Protein AF-A0A958VR35-F1 (afdb_monomer_lite)

pLDDT: mean 96.53, std 3.0, range [75.0, 98.69]

Foldseek 3Di:
DDQVVQFVQWDADQQLWTWHWDQAVLVRGTAIEIEHAPDSVDHDDDPLLVLLVVLRSPQDNVCVVVVLVQLVVVLQLCQLPHQPPQDDDDPDDSSRSLCVVLVPDGSVSFVVQKDFHHKYAYPVCVPAPWRWIWGWMCTSSRATKTQIDTRSHGQHIDHPPDDCNQCNVPSCRRVVVSVVVSVD

Structure (mmCIF, N/CA/C/O backbone):
data_AF-A0A958VR35-F1
#
_entry.id   AF-A0A958VR35-F1
#
loop_
_atom_site.group_PDB
_atom_site.id
_atom_site.type_symbol
_atom_site.label_atom_id
_atom_site.label_alt_id
_atom_site.label_comp_id
_atom_site.label_asym_id
_atom_site.label_entity_id
_atom_site.label_seq_id
_atom_site.pdbx_PDB_ins_code
_atom_site.Cartn_x
_atom_site.Cartn_y
_atom_site.Cartn_z
_atom_site.occupancy
_atom_site.B_iso_or_equiv
_atom_site.auth_seq_id
_atom_site.auth_comp_id
_atom_site.auth_asym_id
_atom_site.auth_atom_id
_atom_site.pdbx_PDB_model_num
ATOM 1 N N . MET A 1 1 ? -19.823 -5.712 9.984 1.00 85.38 1 MET A N 1
ATOM 2 C CA . MET A 1 1 ? -19.230 -6.188 11.249 1.00 85.38 1 MET A CA 1
ATOM 3 C C . MET A 1 1 ? -19.183 -4.997 12.187 1.00 85.38 1 MET A C 1
ATOM 5 O O . MET A 1 1 ? -19.033 -3.888 11.695 1.00 85.38 1 MET A O 1
ATOM 9 N N . THR A 1 2 ? -19.432 -5.186 13.476 1.00 92.81 2 THR A N 1
ATOM 10 C CA . THR A 1 2 ? -19.261 -4.143 14.500 1.00 92.81 2 THR A CA 1
ATOM 11 C C . THR A 1 2 ? -17.820 -4.135 15.012 1.00 92.81 2 THR A C 1
ATOM 13 O O . THR A 1 2 ? -17.125 -5.144 14.883 1.00 92.81 2 THR A O 1
ATOM 16 N N . LYS A 1 3 ? -17.382 -3.041 15.652 1.00 94.19 3 LYS A N 1
ATOM 17 C CA . LYS A 1 3 ? -16.049 -2.962 16.273 1.00 94.19 3 LYS A CA 1
ATOM 18 C C . LYS A 1 3 ? -15.804 -4.102 17.262 1.00 94.19 3 LYS A C 1
ATOM 20 O O . LYS A 1 3 ? -14.800 -4.788 17.153 1.00 94.19 3 LYS A O 1
ATOM 25 N N . GLN A 1 4 ? -16.764 -4.375 18.144 1.00 94.75 4 GLN A N 1
ATOM 26 C CA . GLN A 1 4 ? -16.651 -5.459 19.123 1.00 94.75 4 GLN A CA 1
ATOM 27 C C . GLN A 1 4 ? -16.498 -6.837 18.457 1.00 94.75 4 GLN A C 1
ATOM 29 O O . GLN A 1 4 ? -15.716 -7.668 18.909 1.00 94.75 4 GLN A O 1
ATOM 34 N N . GLU A 1 5 ? -17.252 -7.103 17.385 1.00 94.00 5 GLU A N 1
ATOM 35 C CA . GLU A 1 5 ? -17.128 -8.354 16.623 1.00 94.00 5 GLU A CA 1
ATOM 36 C C . GLU A 1 5 ? -15.771 -8.473 15.925 1.00 94.00 5 GLU A C 1
ATOM 38 O O . GLU A 1 5 ? -15.252 -9.581 15.818 1.00 94.00 5 GLU A O 1
ATOM 43 N N . PHE A 1 6 ? -15.222 -7.355 15.447 1.00 96.00 6 PHE A N 1
ATOM 44 C CA . PHE A 1 6 ? -13.896 -7.295 14.843 1.00 96.00 6 PHE A CA 1
ATOM 45 C C . PHE A 1 6 ? -12.803 -7.535 15.890 1.00 96.00 6 PHE A C 1
ATOM 47 O O . PHE A 1 6 ? -11.985 -8.430 15.715 1.00 96.00 6 PHE A O 1
ATOM 54 N N . GLU A 1 7 ? -12.850 -6.826 17.019 1.00 95.88 7 GLU A N 1
ATOM 55 C CA . GLU A 1 7 ? -11.899 -6.959 18.130 1.00 95.88 7 GLU A CA 1
ATOM 56 C C . GLU A 1 7 ? -11.823 -8.382 18.679 1.00 95.88 7 GLU A C 1
ATOM 58 O O . GLU A 1 7 ? -10.737 -8.892 18.935 1.00 95.88 7 GLU A O 1
ATOM 63 N N . ASN A 1 8 ? -12.967 -9.061 18.795 1.00 96.19 8 ASN A N 1
ATOM 64 C CA . ASN A 1 8 ? -13.025 -10.443 19.272 1.00 96.19 8 ASN A CA 1
ATOM 65 C C . ASN A 1 8 ? -12.338 -11.451 18.331 1.00 96.19 8 ASN A C 1
ATOM 67 O O . ASN A 1 8 ? -12.141 -12.601 18.726 1.00 9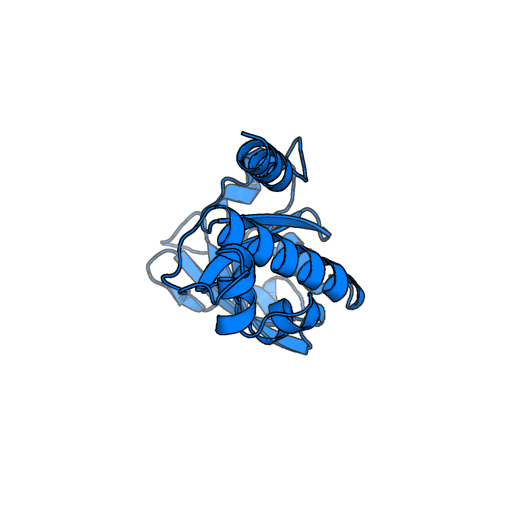6.19 8 ASN A O 1
ATOM 71 N N . LYS A 1 9 ? -12.027 -11.059 17.089 1.00 97.44 9 LYS A N 1
ATOM 72 C CA . LYS A 1 9 ? -11.310 -11.889 16.112 1.00 97.44 9 LYS A CA 1
ATOM 73 C C . LYS A 1 9 ? -9.812 -11.598 16.061 1.00 97.44 9 LYS A C 1
ATOM 75 O O . LYS A 1 9 ? -9.097 -12.364 15.425 1.00 97.44 9 LYS A O 1
ATOM 80 N N . ILE A 1 10 ? -9.347 -10.523 16.698 1.00 98.38 10 ILE A N 1
ATOM 81 C CA . ILE A 1 10 ? -7.935 -10.148 16.673 1.00 98.38 10 ILE A CA 1
ATOM 82 C C . ILE A 1 10 ? -7.143 -11.129 17.535 1.00 98.38 10 ILE A C 1
ATOM 84 O O . ILE A 1 10 ? -7.412 -11.295 18.728 1.00 98.38 10 ILE A O 1
ATOM 88 N N . ASN A 1 11 ? -6.140 -11.757 16.930 1.00 98.31 11 ASN A N 1
ATOM 89 C CA . ASN A 1 11 ? -5.136 -12.525 17.642 1.00 98.31 11 ASN A CA 1
ATOM 90 C C . ASN A 1 11 ? -3.938 -11.623 17.951 1.00 98.31 11 ASN A C 1
ATOM 92 O O . ASN A 1 11 ? -3.235 -11.205 17.037 1.00 98.31 11 ASN A O 1
ATOM 96 N N . TRP A 1 12 ? -3.720 -11.313 19.226 1.00 98.31 12 TRP A N 1
ATOM 97 C CA . TRP A 1 12 ? -2.629 -10.446 19.667 1.00 98.31 12 TRP A CA 1
ATOM 98 C C . TRP A 1 12 ? -1.376 -11.248 20.006 1.00 98.31 12 TRP A C 1
ATOM 100 O O . TRP A 1 12 ? -1.447 -12.248 20.725 1.00 98.31 12 TRP A O 1
ATOM 110 N N . ASP A 1 13 ? -0.226 -10.781 19.536 1.00 97.88 13 ASP A N 1
ATOM 111 C CA . ASP A 1 13 ? 1.069 -11.330 19.917 1.00 97.88 13 ASP A CA 1
ATOM 112 C C . ASP A 1 13 ? 1.649 -10.669 21.185 1.00 97.88 13 ASP A C 1
ATOM 114 O O . ASP A 1 13 ? 1.031 -9.826 21.839 1.00 97.88 13 ASP A O 1
ATOM 118 N N . THR A 1 14 ? 2.868 -11.065 21.562 1.00 96.56 14 THR A N 1
ATOM 119 C CA . THR A 1 14 ? 3.554 -10.524 22.747 1.00 96.56 14 THR A CA 1
ATOM 120 C C . THR A 1 14 ? 4.088 -9.102 22.572 1.00 96.56 14 THR A C 1
ATOM 122 O O . THR A 1 14 ? 4.523 -8.500 23.554 1.00 96.56 14 THR A O 1
ATOM 125 N N . TYR A 1 15 ? 4.109 -8.584 21.345 1.00 96.62 15 TYR A N 1
ATOM 126 C CA . TYR A 1 15 ? 4.586 -7.247 21.002 1.00 96.62 15 TYR A CA 1
ATOM 127 C C . TYR A 1 15 ? 3.443 -6.236 20.873 1.00 96.62 15 TYR A C 1
ATOM 129 O O . TYR A 1 15 ? 3.711 -5.046 20.730 1.00 96.62 15 TYR A O 1
ATOM 137 N N . GLY A 1 16 ? 2.189 -6.675 21.013 1.00 97.06 16 GLY A N 1
ATOM 138 C CA . GLY A 1 16 ? 1.018 -5.818 20.847 1.00 97.06 16 GLY A CA 1
ATOM 139 C C . GLY A 1 16 ? 0.600 -5.650 19.390 1.00 97.06 16 GLY A C 1
ATOM 140 O O . GLY A 1 16 ? -0.103 -4.689 19.081 1.00 97.06 16 GLY A O 1
ATOM 141 N N . ILE A 1 17 ? 1.023 -6.560 18.510 1.00 98.31 17 ILE A N 1
ATOM 142 C CA . ILE A 1 17 ? 0.592 -6.612 17.115 1.00 98.31 17 ILE A CA 1
ATOM 143 C C . ILE A 1 17 ? -0.582 -7.584 17.022 1.00 98.31 17 ILE A C 1
ATOM 145 O O . ILE A 1 17 ? -0.516 -8.733 17.469 1.00 98.31 17 ILE A O 1
ATOM 149 N N . GLY A 1 18 ? -1.697 -7.079 16.512 1.00 98.50 18 GLY A N 1
ATOM 150 C CA . GLY A 1 18 ? -2.932 -7.818 16.322 1.00 98.50 18 GLY A CA 1
ATOM 151 C C . GLY A 1 18 ? -3.053 -8.308 14.891 1.00 98.50 18 GLY A C 1
ATOM 152 O O . GLY A 1 18 ? -2.865 -7.529 13.965 1.00 98.50 18 GLY A O 1
ATOM 153 N N . TYR A 1 19 ? -3.425 -9.571 14.717 1.00 98.62 19 TYR A N 1
ATOM 154 C CA . TYR A 1 19 ? -3.613 -10.200 13.414 1.00 98.62 19 TYR A CA 1
ATOM 155 C C . TYR A 1 19 ? -5.061 -10.644 13.251 1.00 98.62 19 TYR A C 1
ATOM 157 O O . TYR A 1 19 ? -5.619 -11.301 14.136 1.00 98.62 19 TYR A O 1
ATOM 165 N N . VAL A 1 20 ? -5.678 -10.301 12.123 1.00 98.25 20 VAL A N 1
ATOM 166 C CA . VAL A 1 20 ? -7.030 -10.757 11.785 1.00 98.25 20 VAL A CA 1
ATOM 167 C C . VAL A 1 20 ? -7.196 -10.904 10.278 1.00 98.25 20 VAL A C 1
ATOM 169 O O . VAL A 1 20 ? -6.959 -9.963 9.528 1.00 98.25 20 VAL A O 1
ATOM 172 N N . ASP A 1 21 ? -7.642 -12.076 9.831 1.00 98.06 21 ASP A N 1
ATOM 173 C CA . ASP A 1 21 ? -8.020 -12.300 8.437 1.00 98.06 21 ASP A CA 1
ATOM 174 C C . ASP A 1 21 ? -9.365 -11.632 8.139 1.00 98.06 21 ASP A C 1
ATOM 176 O O . ASP A 1 21 ? -10.376 -11.860 8.820 1.00 98.06 21 ASP A O 1
ATOM 180 N N . VAL A 1 22 ? -9.385 -10.793 7.106 1.00 97.00 22 VAL A N 1
ATOM 181 C CA . VAL A 1 22 ? -10.585 -10.080 6.674 1.00 97.00 22 VAL A CA 1
ATOM 182 C C . VAL A 1 22 ? -10.715 -10.199 5.167 1.00 97.00 22 VAL A C 1
ATOM 184 O O . VAL A 1 22 ? -9.787 -9.893 4.423 1.00 97.00 22 VAL A O 1
ATOM 187 N N . TYR A 1 23 ? -11.892 -10.610 4.702 1.00 96.62 23 TYR A N 1
ATOM 188 C CA . TYR A 1 23 ? -12.213 -10.552 3.282 1.00 96.62 23 TYR A CA 1
ATOM 189 C C . TYR A 1 23 ? -12.223 -9.093 2.811 1.00 96.62 23 TYR A C 1
ATOM 191 O O . TYR A 1 23 ? -13.049 -8.296 3.267 1.00 96.62 23 TYR A O 1
ATOM 199 N N . LEU A 1 24 ? -11.305 -8.763 1.905 1.00 96.12 24 LEU A N 1
ATOM 200 C CA . LEU A 1 24 ? -11.121 -7.436 1.340 1.00 96.12 24 LEU A CA 1
ATOM 201 C C . LEU A 1 24 ? -11.680 -7.422 -0.094 1.00 96.12 24 LEU A C 1
ATOM 203 O O . LEU A 1 24 ? -11.047 -7.977 -0.996 1.00 96.12 24 LEU A O 1
ATOM 207 N N . PRO A 1 25 ? -12.847 -6.783 -0.339 1.00 95.25 25 PRO A N 1
ATOM 208 C CA . PRO A 1 25 ? -13.521 -6.842 -1.640 1.00 95.25 25 PRO A CA 1
ATOM 209 C C . PRO A 1 25 ? -12.677 -6.353 -2.818 1.00 95.25 25 PRO A C 1
ATOM 211 O O . PRO A 1 25 ? -12.863 -6.831 -3.931 1.00 95.25 25 PRO A O 1
ATOM 214 N N . LEU A 1 26 ? -11.748 -5.423 -2.576 1.00 96.19 26 LEU A N 1
ATOM 215 C CA . LEU A 1 26 ? -10.844 -4.888 -3.594 1.00 96.19 26 LEU A CA 1
ATOM 216 C C . LEU A 1 26 ? -10.004 -5.979 -4.281 1.00 96.19 26 LEU A C 1
ATOM 218 O O . LEU A 1 26 ? -9.769 -5.886 -5.480 1.00 96.19 26 LEU A O 1
ATOM 222 N N . PHE A 1 27 ? -9.587 -7.009 -3.537 1.00 95.31 27 PHE A N 1
ATOM 223 C CA . PHE A 1 27 ? -8.761 -8.112 -4.046 1.00 95.31 27 PHE A CA 1
ATOM 224 C C . PHE A 1 27 ? -9.521 -9.437 -4.168 1.00 95.31 27 PHE A C 1
ATOM 226 O O . PHE A 1 27 ? -8.914 -10.451 -4.503 1.00 95.31 27 PHE A O 1
ATOM 233 N N . ASP A 1 28 ? -10.821 -9.444 -3.853 1.00 95.12 28 ASP A N 1
ATOM 234 C CA . ASP A 1 28 ? -11.672 -10.641 -3.835 1.00 95.12 28 ASP A CA 1
ATOM 235 C C . ASP A 1 28 ? -11.065 -11.823 -3.043 1.00 95.12 28 ASP A C 1
ATOM 237 O O . ASP A 1 28 ? -11.162 -12.988 -3.427 1.00 95.12 28 ASP A O 1
ATOM 241 N N . ARG A 1 29 ? -10.403 -11.531 -1.916 1.00 96.12 29 ARG A N 1
ATOM 242 C CA . ARG A 1 29 ? -9.790 -12.549 -1.047 1.00 96.12 29 ARG A CA 1
ATOM 243 C C . ARG A 1 29 ? -9.677 -12.096 0.400 1.00 96.12 29 ARG A C 1
ATOM 245 O O . ARG A 1 29 ? -9.836 -10.918 0.714 1.00 96.12 29 ARG A O 1
ATOM 252 N N . GLU A 1 30 ? -9.387 -13.045 1.283 1.00 97.88 30 GLU A N 1
ATOM 253 C CA . GLU A 1 30 ? -8.951 -12.735 2.644 1.00 97.88 30 GLU A CA 1
ATOM 254 C C . GLU A 1 30 ? -7.523 -12.178 2.626 1.00 97.88 30 GLU A C 1
ATOM 256 O O . GLU A 1 30 ? -6.645 -12.690 1.924 1.00 97.88 30 GLU A O 1
ATOM 261 N N . VAL A 1 31 ? -7.324 -11.094 3.372 1.00 98.00 31 VAL A N 1
ATOM 262 C CA . VAL A 1 31 ? -6.032 -10.448 3.605 1.00 98.00 31 VAL A CA 1
ATOM 263 C C . VAL A 1 31 ? -5.871 -10.267 5.109 1.00 98.00 31 VAL A C 1
ATOM 265 O O . VAL A 1 31 ? -6.837 -9.943 5.808 1.00 98.00 31 VAL A O 1
ATOM 268 N N . VAL A 1 32 ? -4.656 -10.485 5.605 1.00 98.44 32 VAL A N 1
ATOM 269 C CA . VAL A 1 32 ? -4.329 -10.267 7.014 1.00 98.44 32 VAL A CA 1
ATOM 270 C C . VAL A 1 32 ? -4.292 -8.766 7.278 1.00 98.44 32 VAL A C 1
ATOM 272 O O . VAL A 1 32 ? -3.577 -8.028 6.606 1.00 98.44 32 VAL A O 1
ATOM 275 N N . PHE A 1 33 ? -5.047 -8.312 8.270 1.00 98.69 33 PHE A N 1
ATOM 276 C CA . PHE A 1 33 ? -4.883 -6.987 8.852 1.00 98.69 33 PHE A CA 1
ATOM 277 C C . PHE A 1 33 ? -3.940 -7.090 10.049 1.00 98.69 33 PHE A C 1
ATOM 279 O O . PHE A 1 33 ? -4.185 -7.876 10.968 1.00 98.69 33 PHE A O 1
ATOM 286 N N . GLU A 1 34 ? -2.891 -6.277 10.027 1.00 98.50 34 GLU A N 1
ATOM 287 C CA . GLU A 1 34 ? -1.894 -6.116 11.078 1.00 98.50 34 GLU A CA 1
ATOM 288 C C . GLU A 1 34 ? -2.151 -4.795 11.811 1.00 98.50 34 GLU A C 1
ATOM 290 O O . GLU A 1 34 ? -2.151 -3.711 11.225 1.00 98.50 34 GLU A O 1
ATOM 295 N N . LEU A 1 35 ? -2.425 -4.885 13.108 1.00 98.50 35 LEU A N 1
ATOM 296 C CA . LEU A 1 35 ? -2.914 -3.780 13.926 1.00 98.50 35 LEU A CA 1
ATOM 297 C C . LEU A 1 35 ? -1.902 -3.504 15.036 1.00 98.50 35 LEU A C 1
ATOM 299 O O . LEU A 1 35 ? -1.748 -4.320 15.943 1.00 98.50 35 LEU A O 1
ATOM 303 N N . PHE A 1 36 ? -1.224 -2.361 14.992 1.00 97.81 36 PHE A N 1
ATOM 304 C CA . PHE A 1 36 ? -0.193 -2.025 15.978 1.00 97.81 36 PHE A CA 1
ATOM 305 C C . PHE A 1 36 ? -0.816 -1.217 17.118 1.00 97.81 36 PHE A C 1
ATOM 307 O O . PHE A 1 36 ? -1.201 -0.063 16.928 1.00 97.81 36 PHE A O 1
ATOM 314 N N . SER A 1 37 ? -0.944 -1.836 18.294 1.00 97.75 37 SER A N 1
ATOM 315 C CA . SER A 1 37 ? -1.492 -1.206 19.504 1.00 97.75 37 SER A CA 1
ATOM 316 C C . SER A 1 37 ? -0.486 -0.259 20.172 1.00 97.75 37 SER A C 1
ATOM 318 O O . SER A 1 37 ? 0.721 -0.483 20.115 1.00 97.75 37 SER A O 1
ATOM 320 N N . GLU A 1 38 ? -0.984 0.754 20.889 1.00 97.19 38 GLU A N 1
ATOM 321 C CA . GLU A 1 38 ? -0.164 1.612 21.762 1.00 97.19 38 GLU A CA 1
ATOM 322 C C . GLU A 1 38 ? 0.446 0.837 22.942 1.00 97.19 38 GLU A C 1
ATOM 324 O O . GLU A 1 38 ? 1.620 1.000 23.276 1.00 97.19 38 GLU A O 1
ATOM 329 N N . ASP A 1 39 ? -0.366 0.005 23.605 1.00 96.12 39 ASP A N 1
ATOM 330 C CA . ASP A 1 39 ? 0.041 -0.786 24.769 1.00 96.12 39 ASP A CA 1
ATOM 331 C C . ASP A 1 39 ? 0.159 -2.258 24.375 1.00 96.12 39 ASP A C 1
ATOM 333 O O . ASP A 1 39 ? -0.836 -2.906 24.052 1.00 96.12 39 ASP A O 1
ATOM 337 N N . SER A 1 40 ? 1.369 -2.808 24.443 1.00 95.12 40 SER A N 1
ATOM 338 C CA . SER A 1 40 ? 1.619 -4.230 24.190 1.00 95.12 40 SER A CA 1
ATOM 339 C C . SER A 1 40 ? 1.185 -5.146 25.335 1.00 95.12 40 SER A C 1
ATOM 341 O O . SER A 1 40 ? 1.048 -6.351 25.141 1.00 95.12 40 SER A O 1
ATOM 343 N N . LYS A 1 41 ? 0.944 -4.609 26.540 1.00 95.38 41 LYS A N 1
ATOM 344 C CA . LYS A 1 41 ? 0.498 -5.398 27.701 1.00 95.38 41 LYS A CA 1
ATOM 345 C C . LYS A 1 41 ? -1.011 -5.592 27.735 1.00 95.38 41 LYS A C 1
ATOM 347 O O . LYS A 1 41 ? -1.468 -6.620 28.227 1.00 95.38 41 LYS A O 1
ATOM 352 N N . ASN A 1 42 ? -1.765 -4.606 27.256 1.00 95.88 42 ASN A N 1
ATOM 353 C CA . ASN A 1 42 ? -3.223 -4.645 27.165 1.00 95.88 42 ASN A CA 1
ATOM 354 C C . ASN A 1 42 ? -3.654 -4.163 25.776 1.00 95.88 42 ASN A C 1
ATOM 356 O O . ASN A 1 42 ? -4.222 -3.074 25.652 1.00 95.88 42 ASN A O 1
ATOM 360 N N . PRO A 1 43 ? -3.340 -4.931 24.724 1.00 97.31 43 PRO A N 1
ATOM 361 C CA . PRO A 1 43 ? -3.506 -4.436 23.378 1.00 97.31 43 PRO A CA 1
ATOM 362 C C . PRO A 1 43 ? -4.975 -4.268 23.002 1.00 97.31 43 PRO A C 1
ATOM 364 O O . PRO A 1 43 ? -5.842 -5.062 23.377 1.00 97.31 43 PRO A O 1
ATOM 367 N N . SER A 1 44 ? -5.250 -3.189 22.278 1.00 97.12 44 SER A N 1
ATOM 368 C CA . SER A 1 44 ? -6.580 -2.839 21.789 1.00 97.12 44 SER A CA 1
ATOM 369 C C . SER A 1 44 ? -6.461 -1.946 20.560 1.00 97.12 44 SER A C 1
ATOM 371 O O . SER A 1 44 ? -5.402 -1.375 20.302 1.00 97.12 44 SER A O 1
ATOM 373 N N . ILE A 1 45 ? -7.549 -1.814 19.804 1.00 97.88 45 ILE A N 1
ATOM 374 C CA . ILE A 1 45 ? -7.629 -0.835 18.719 1.00 97.88 45 ILE A CA 1
ATOM 375 C C . ILE A 1 45 ? -8.468 0.365 19.144 1.00 97.88 45 ILE A C 1
ATOM 377 O O . ILE A 1 45 ? -9.472 0.256 19.856 1.00 97.88 45 ILE A O 1
ATOM 381 N N . THR A 1 46 ? -8.100 1.539 18.655 1.00 97.94 46 THR A N 1
ATOM 382 C CA . THR A 1 46 ? -8.889 2.752 18.875 1.00 97.94 46 THR A CA 1
ATOM 383 C C . THR A 1 46 ? -10.116 2.784 17.965 1.00 97.94 46 THR A C 1
ATOM 385 O O . THR A 1 46 ? -10.329 1.926 17.105 1.00 97.94 46 THR A O 1
ATOM 388 N N . ASP A 1 47 ? -10.996 3.763 18.170 1.00 98.00 47 ASP A N 1
ATOM 389 C CA . ASP A 1 47 ? -12.110 4.001 17.244 1.00 98.00 47 ASP A CA 1
ATOM 390 C C . ASP A 1 47 ? -11.613 4.487 15.877 1.00 98.00 47 ASP A C 1
ATOM 392 O O . ASP A 1 47 ? -12.223 4.173 14.857 1.00 98.00 47 ASP A O 1
ATOM 396 N N . LYS A 1 48 ? -10.492 5.218 15.847 1.00 98.31 48 LYS A N 1
ATOM 397 C CA . LYS A 1 48 ? -9.918 5.755 14.614 1.00 98.31 48 LYS A CA 1
ATOM 398 C C . LYS A 1 48 ? -9.260 4.652 13.782 1.00 98.31 48 LYS A C 1
ATOM 400 O O . LYS A 1 48 ? -9.574 4.567 12.600 1.00 98.31 48 LYS A O 1
ATOM 405 N N . MET A 1 49 ? -8.503 3.741 14.397 1.00 98.50 49 MET A N 1
ATOM 406 C CA . MET A 1 49 ? -7.998 2.531 13.732 1.00 98.50 49 MET A CA 1
ATOM 407 C C . MET A 1 49 ? -9.137 1.681 13.155 1.00 98.50 49 MET A C 1
ATOM 409 O O . MET A 1 49 ? -9.068 1.245 12.009 1.00 98.50 49 MET A O 1
ATOM 413 N N . TYR A 1 50 ? -10.221 1.475 13.913 1.00 98.44 50 TYR A N 1
ATOM 414 C CA . TYR A 1 50 ? -11.379 0.735 13.405 1.00 98.44 50 TYR A CA 1
ATOM 415 C C . TYR A 1 50 ? -12.059 1.453 12.227 1.00 98.44 50 TYR A C 1
ATOM 417 O O . TYR A 1 50 ? -12.404 0.818 11.232 1.00 98.44 50 TYR A O 1
ATOM 425 N N . ALA A 1 51 ? -12.203 2.779 12.290 1.00 98.50 51 ALA A N 1
ATOM 426 C CA . ALA A 1 51 ? -12.706 3.561 11.162 1.00 98.50 51 ALA A CA 1
ATOM 427 C C . ALA A 1 51 ? -11.787 3.457 9.929 1.00 98.50 51 ALA A C 1
ATOM 429 O O . ALA A 1 51 ? -12.286 3.407 8.808 1.00 98.50 51 ALA A O 1
ATOM 430 N N . THR A 1 52 ? -10.467 3.363 10.117 1.00 98.69 52 THR A N 1
ATOM 431 C CA . THR A 1 52 ? -9.511 3.087 9.035 1.00 98.69 52 THR A CA 1
ATOM 432 C C . THR A 1 52 ? -9.735 1.702 8.419 1.00 98.69 52 THR A C 1
ATOM 434 O O . THR A 1 52 ? -9.759 1.580 7.197 1.00 98.69 52 THR A O 1
ATOM 437 N N . VAL A 1 53 ? -9.969 0.660 9.228 1.00 98.44 53 VAL A N 1
ATOM 438 C CA . VAL A 1 53 ? -10.350 -0.670 8.710 1.00 98.44 53 VAL A CA 1
ATOM 439 C C . VAL A 1 53 ? -11.593 -0.550 7.829 1.00 98.44 53 VAL A C 1
ATOM 441 O O . VAL A 1 53 ? -11.624 -1.065 6.713 1.00 98.44 53 VAL A O 1
ATOM 444 N N . GLU A 1 54 ? -12.620 0.160 8.302 1.00 98.19 54 GLU A N 1
ATOM 445 C CA . GLU A 1 54 ? -13.834 0.374 7.516 1.00 98.19 54 GLU A CA 1
ATOM 446 C C . GLU A 1 54 ? -13.582 1.149 6.219 1.00 98.19 54 GLU A C 1
ATOM 448 O O . GLU A 1 54 ? -14.233 0.861 5.216 1.00 98.19 54 GLU A O 1
ATOM 453 N N . ASP A 1 55 ? -12.675 2.124 6.234 1.00 98.19 55 ASP A N 1
ATOM 454 C CA . ASP A 1 55 ? -12.280 2.882 5.049 1.00 98.19 55 ASP A CA 1
ATOM 455 C C . ASP A 1 55 ? -11.631 1.971 3.998 1.00 98.19 55 ASP A C 1
ATOM 457 O O . ASP A 1 55 ? -12.030 2.010 2.833 1.00 98.19 55 ASP A O 1
ATOM 461 N N . VAL A 1 56 ? -10.701 1.098 4.405 1.00 98.19 56 VAL A N 1
ATOM 462 C CA . VAL A 1 56 ? -10.047 0.127 3.509 1.00 98.19 56 VAL A CA 1
ATOM 463 C C . VAL A 1 56 ? -11.066 -0.863 2.936 1.00 98.19 56 VAL A C 1
ATOM 465 O O . VAL A 1 56 ? -11.093 -1.105 1.732 1.00 98.19 56 VAL A O 1
ATOM 468 N N . LEU A 1 57 ? -11.975 -1.385 3.765 1.00 97.25 57 LEU A N 1
ATOM 469 C CA . LEU A 1 57 ? -13.020 -2.317 3.318 1.00 97.25 57 LEU A CA 1
ATOM 470 C C . LEU A 1 57 ? -14.044 -1.685 2.36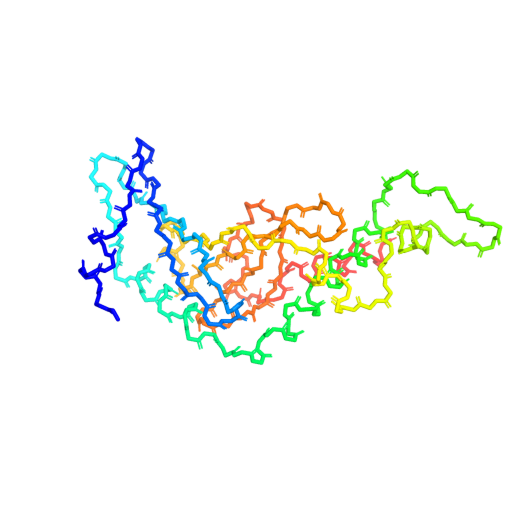0 1.00 97.25 57 LEU A C 1
ATOM 472 O O . LEU A 1 57 ? -14.766 -2.411 1.674 1.00 97.25 57 LEU A O 1
ATOM 476 N N . LYS A 1 58 ? -14.138 -0.350 2.325 1.00 97.12 58 LYS A N 1
ATOM 477 C CA . LYS A 1 58 ? -15.025 0.413 1.432 1.00 97.12 58 LYS A CA 1
ATOM 478 C C . LYS A 1 58 ? -14.332 0.884 0.152 1.00 97.12 58 LYS A C 1
ATOM 480 O O . LYS A 1 58 ? -15.008 1.505 -0.680 1.00 97.12 58 LYS A O 1
ATOM 485 N N . LEU A 1 59 ? -13.039 0.594 -0.027 1.00 97.31 59 LEU A N 1
ATOM 486 C CA . LEU A 1 59 ? -12.349 0.835 -1.293 1.00 97.31 59 LEU A CA 1
ATOM 487 C C . LEU A 1 59 ? -13.128 0.168 -2.426 1.00 97.31 59 LEU A C 1
ATOM 489 O O . LEU A 1 59 ? -13.579 -0.975 -2.326 1.00 97.31 59 LEU A O 1
ATOM 493 N N . GLN A 1 60 ? -13.360 0.933 -3.485 1.00 91.06 60 GLN A N 1
ATOM 494 C CA . GLN A 1 60 ? -14.193 0.478 -4.584 1.00 91.06 60 GLN A CA 1
ATOM 495 C C . GLN A 1 60 ? -13.395 -0.486 -5.469 1.00 91.06 60 GLN A C 1
ATOM 497 O O . GLN A 1 60 ? -12.205 -0.264 -5.665 1.00 91.06 60 GLN A O 1
ATOM 502 N N . PRO A 1 61 ? -14.015 -1.515 -6.072 1.00 86.94 61 PRO A N 1
ATOM 503 C CA . PRO A 1 61 ? -13.295 -2.452 -6.937 1.00 86.94 61 PRO A CA 1
ATOM 504 C C . PRO A 1 61 ? -12.556 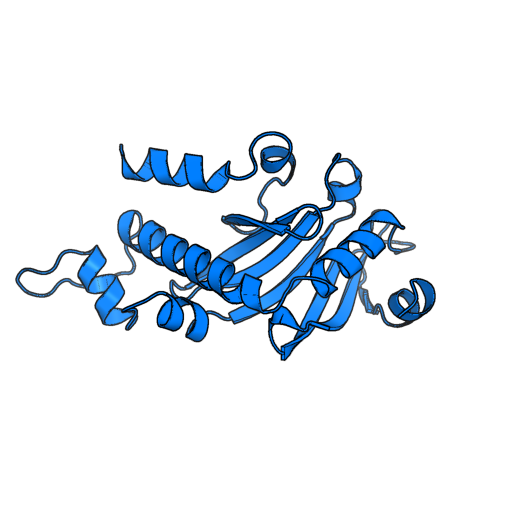-1.786 -8.108 1.00 86.94 61 PRO A C 1
ATOM 506 O O . PRO A 1 61 ? -11.528 -2.280 -8.549 1.00 86.94 61 PRO A O 1
ATOM 509 N N . ASN A 1 62 ? -13.035 -0.637 -8.598 1.00 87.62 62 ASN A N 1
ATOM 510 C CA . ASN A 1 62 ? -12.349 0.120 -9.649 1.00 87.62 62 ASN A CA 1
ATOM 511 C C . ASN A 1 62 ? -11.071 0.832 -9.169 1.00 87.62 62 ASN A C 1
ATOM 513 O O . ASN A 1 62 ? -10.308 1.303 -10.002 1.00 87.62 62 ASN A O 1
ATOM 517 N N . SER A 1 63 ? -10.807 0.892 -7.860 1.00 94.12 63 SER A N 1
ATOM 518 C CA . SER A 1 63 ? -9.518 1.336 -7.316 1.00 94.12 63 SER A CA 1
ATOM 519 C C . SER A 1 63 ? -8.377 0.371 -7.650 1.00 94.12 63 SER A C 1
ATOM 521 O O . SER A 1 63 ? -7.220 0.736 -7.472 1.00 94.12 63 SER A O 1
ATOM 523 N N . ILE A 1 64 ? -8.675 -0.828 -8.169 1.00 95.75 64 ILE A N 1
ATOM 524 C CA . ILE A 1 64 ? -7.644 -1.761 -8.627 1.00 95.75 64 ILE A CA 1
ATOM 525 C C . ILE A 1 64 ? -6.813 -1.180 -9.773 1.00 95.75 64 ILE A C 1
ATOM 527 O O . ILE A 1 64 ? -5.605 -1.366 -9.793 1.00 95.75 64 ILE A O 1
ATOM 531 N N . GLU A 1 65 ? -7.427 -0.394 -10.664 1.00 96.50 65 GLU A N 1
ATOM 532 C CA . GLU A 1 65 ? -6.718 0.256 -11.770 1.00 96.50 65 GLU A CA 1
ATOM 533 C C . GLU A 1 65 ? -5.641 1.220 -11.254 1.00 96.50 65 GLU A C 1
ATOM 535 O O . GLU A 1 65 ? -4.560 1.305 -11.828 1.00 96.50 65 GLU A O 1
ATOM 540 N N . GLN A 1 66 ? -5.915 1.893 -10.133 1.00 97.12 66 GLN A N 1
ATOM 541 C CA . GLN A 1 66 ? -4.950 2.771 -9.481 1.00 97.12 66 GLN A CA 1
ATOM 542 C C . GLN A 1 66 ? -3.797 1.977 -8.851 1.00 97.12 66 GLN A C 1
ATOM 544 O O . GLN A 1 66 ? -2.660 2.429 -8.896 1.00 97.12 66 GLN A O 1
ATOM 549 N N . ILE A 1 67 ? -4.065 0.794 -8.288 1.00 98.12 67 ILE A N 1
ATOM 550 C CA . ILE A 1 67 ? -3.011 -0.102 -7.786 1.00 98.12 67 ILE A CA 1
ATOM 551 C C . ILE A 1 67 ? -2.133 -0.597 -8.937 1.00 98.12 67 ILE A C 1
ATOM 553 O O . ILE A 1 67 ? -0.915 -0.590 -8.804 1.00 98.12 67 ILE A O 1
ATOM 557 N N . GLU A 1 68 ? -2.730 -0.989 -10.066 1.00 98.44 68 GLU A N 1
ATOM 558 C CA . GLU A 1 68 ? -1.981 -1.376 -11.267 1.00 98.44 68 GLU A CA 1
ATOM 559 C C . GLU A 1 68 ? -1.052 -0.244 -11.730 1.00 98.44 68 GLU A C 1
ATOM 561 O O . GLU A 1 68 ? 0.117 -0.494 -12.015 1.00 98.44 68 GLU A O 1
ATOM 566 N N . ASP A 1 69 ? -1.550 0.997 -11.772 1.00 98.31 69 ASP A N 1
ATOM 567 C CA . ASP A 1 69 ? -0.746 2.161 -12.161 1.00 98.31 69 ASP A CA 1
ATOM 568 C C . ASP A 1 69 ? 0.424 2.404 -11.187 1.00 98.31 69 ASP A C 1
ATOM 570 O O . ASP A 1 69 ? 1.546 2.625 -11.640 1.00 98.31 69 ASP A O 1
ATOM 574 N N . LEU A 1 70 ? 0.195 2.311 -9.869 1.00 98.50 70 LEU A N 1
ATOM 575 C CA . LEU A 1 70 ? 1.248 2.489 -8.857 1.00 98.50 70 LEU A CA 1
ATOM 576 C C . LEU A 1 70 ? 2.306 1.378 -8.912 1.00 98.50 70 LEU A C 1
ATOM 578 O O . LEU A 1 70 ? 3.494 1.667 -8.826 1.00 98.50 70 LEU A O 1
ATOM 582 N N . LEU A 1 71 ? 1.903 0.118 -9.093 1.00 98.62 71 LEU A N 1
ATOM 583 C CA . LEU A 1 71 ? 2.846 -1.002 -9.213 1.00 98.62 71 LEU A CA 1
ATOM 584 C C . LEU A 1 71 ? 3.657 -0.931 -10.509 1.00 98.62 71 LEU A C 1
ATOM 586 O O . LEU A 1 71 ? 4.825 -1.307 -10.533 1.00 98.62 71 LEU A O 1
ATOM 590 N N . TRP A 1 72 ? 3.054 -0.433 -11.589 1.00 98.56 72 TRP A N 1
ATOM 591 C CA . TRP A 1 72 ? 3.788 -0.174 -12.821 1.00 98.56 72 TRP A CA 1
ATOM 592 C C . TRP A 1 72 ? 4.805 0.957 -12.655 1.00 98.56 72 TRP A C 1
ATOM 594 O O . TRP A 1 72 ? 5.943 0.819 -13.099 1.00 98.56 72 TRP A O 1
ATOM 604 N N . GLU A 1 73 ? 4.409 2.056 -12.004 1.00 98.25 73 GLU A N 1
ATOM 605 C CA . GLU A 1 73 ? 5.326 3.143 -11.650 1.00 98.25 73 GLU A CA 1
ATOM 606 C C . GLU A 1 73 ? 6.487 2.630 -10.790 1.00 98.25 73 GLU A C 1
ATOM 608 O O . GLU A 1 73 ? 7.633 2.993 -11.046 1.00 98.25 73 GLU A O 1
ATOM 613 N N . GLU A 1 74 ? 6.209 1.744 -9.832 1.00 98.19 74 GLU A N 1
ATOM 614 C CA . GLU A 1 74 ? 7.227 1.101 -9.004 1.00 98.19 74 GLU A CA 1
ATOM 615 C C . GLU A 1 74 ? 8.247 0.329 -9.828 1.00 98.19 74 GLU A C 1
ATOM 617 O O . GLU A 1 74 ? 9.440 0.615 -9.729 1.00 98.19 74 GLU A O 1
ATOM 622 N N . CYS A 1 75 ? 7.798 -0.573 -10.697 1.00 98.19 75 CYS A N 1
ATOM 623 C CA . CYS A 1 75 ? 8.705 -1.327 -11.557 1.00 98.19 75 CYS A CA 1
ATOM 624 C C . CYS A 1 75 ? 9.518 -0.397 -12.473 1.00 98.19 75 CYS A C 1
ATOM 626 O O . CYS A 1 75 ? 10.725 -0.577 -12.633 1.00 98.19 75 CYS A O 1
ATOM 628 N N . ASP A 1 76 ? 8.880 0.627 -13.051 1.00 97.50 76 ASP A N 1
ATOM 629 C CA . ASP A 1 76 ? 9.547 1.598 -13.919 1.00 97.50 76 ASP A CA 1
ATOM 630 C C . ASP A 1 76 ? 10.641 2.377 -13.182 1.00 97.50 76 ASP A C 1
ATOM 632 O O . ASP A 1 76 ? 11.757 2.506 -13.698 1.00 97.50 76 ASP A O 1
ATOM 636 N N . PHE A 1 77 ? 10.345 2.853 -11.972 1.00 97.81 77 PHE A N 1
ATOM 637 C CA . PHE A 1 77 ? 11.296 3.555 -11.121 1.00 97.81 77 PHE A CA 1
ATOM 638 C C . PHE A 1 77 ? 12.461 2.642 -10.735 1.00 97.81 77 PHE A C 1
ATOM 640 O O . PHE A 1 77 ? 13.618 2.971 -11.008 1.00 97.81 77 PHE A O 1
ATOM 647 N N . SER A 1 78 ? 12.161 1.468 -10.183 1.00 97.25 78 SER A N 1
ATOM 648 C CA . SER A 1 78 ? 13.143 0.497 -9.700 1.00 97.25 78 SER A CA 1
ATOM 649 C C . SER A 1 78 ? 14.097 0.045 -10.803 1.00 97.25 78 SER A C 1
ATOM 651 O O . SER A 1 78 ? 15.312 0.073 -10.618 1.00 97.25 78 SER A O 1
ATOM 653 N N . PHE A 1 79 ? 13.592 -0.243 -12.003 1.00 96.81 79 PHE A N 1
ATOM 654 C CA . PHE A 1 79 ? 14.431 -0.611 -13.149 1.00 96.81 79 PHE A CA 1
ATOM 655 C C . PHE A 1 79 ? 15.174 0.563 -13.794 1.00 96.81 79 PHE A C 1
ATOM 657 O O . PHE A 1 79 ? 16.050 0.337 -14.631 1.00 96.81 79 PHE A O 1
ATOM 664 N N . THR A 1 80 ? 14.828 1.803 -13.438 1.00 95.81 80 THR A N 1
ATOM 665 C CA . THR A 1 80 ? 15.556 3.006 -13.865 1.00 95.81 80 THR A CA 1
ATOM 666 C C . THR A 1 80 ? 16.742 3.294 -12.950 1.00 95.81 80 THR A C 1
ATOM 668 O O . THR A 1 80 ? 17.802 3.682 -13.438 1.00 95.81 80 THR A O 1
ATOM 671 N N . VAL A 1 81 ? 16.567 3.133 -11.635 1.00 94.81 81 VAL A N 1
ATOM 672 C CA . VAL A 1 81 ? 17.572 3.539 -10.636 1.00 94.81 81 VAL A CA 1
ATOM 673 C C . VAL A 1 81 ? 18.401 2.376 -10.089 1.00 94.81 81 VAL A C 1
ATOM 675 O O . VAL A 1 81 ? 19.498 2.598 -9.575 1.00 94.81 81 VAL A O 1
ATOM 678 N N . GLY A 1 82 ? 17.885 1.152 -10.181 1.00 93.19 82 GLY A N 1
ATOM 679 C CA . GLY A 1 82 ? 18.519 -0.069 -9.699 1.00 93.19 82 GLY A CA 1
ATOM 680 C C . GLY A 1 82 ? 19.197 -0.879 -10.803 1.00 93.19 82 GLY A C 1
ATOM 681 O O . GLY A 1 82 ? 18.944 -0.696 -11.993 1.00 93.19 82 GLY A O 1
ATOM 682 N N . ASP A 1 83 ? 20.050 -1.806 -10.377 1.00 92.06 83 ASP A N 1
ATOM 683 C CA . ASP A 1 83 ? 20.648 -2.847 -11.214 1.00 92.06 83 ASP A CA 1
ATOM 684 C C . ASP A 1 83 ? 20.320 -4.205 -10.587 1.00 92.06 83 ASP A C 1
ATOM 686 O O . ASP A 1 83 ? 20.743 -4.501 -9.466 1.00 92.06 83 ASP A O 1
ATOM 690 N N . TYR A 1 84 ? 19.540 -5.005 -11.310 1.00 93.81 84 TYR A N 1
ATOM 691 C CA . TYR A 1 84 ? 19.086 -6.329 -10.891 1.00 93.81 84 TYR A CA 1
ATOM 692 C C . TYR A 1 84 ? 19.908 -7.452 -11.547 1.00 93.81 84 TYR A C 1
ATOM 694 O O . TYR A 1 84 ? 19.545 -8.624 -11.465 1.00 93.81 84 TYR A O 1
ATOM 702 N N . GLY A 1 85 ? 21.039 -7.119 -12.181 1.00 94.38 85 GLY A N 1
ATOM 703 C CA . GLY A 1 85 ? 21.938 -8.087 -12.808 1.00 94.38 85 GLY A CA 1
ATOM 704 C C . GLY A 1 85 ? 21.410 -8.665 -14.122 1.00 94.38 85 GLY A C 1
ATOM 705 O O . GLY A 1 85 ? 21.839 -9.747 -14.529 1.00 94.38 85 GLY A O 1
ATOM 706 N N . CYS A 1 86 ? 20.477 -7.971 -14.778 1.00 94.31 86 CYS A N 1
ATOM 707 C CA . CYS A 1 86 ? 19.971 -8.345 -16.094 1.00 94.31 86 CYS A CA 1
ATOM 708 C C . CYS A 1 86 ? 20.903 -7.803 -17.181 1.00 94.31 86 CYS A C 1
ATOM 710 O O . CYS A 1 86 ? 21.018 -6.595 -17.378 1.00 94.31 86 CYS A O 1
ATOM 712 N N . GLU A 1 87 ? 21.564 -8.707 -17.901 1.00 95.25 87 GLU A N 1
ATOM 713 C CA . GLU A 1 87 ? 22.479 -8.339 -18.981 1.00 95.25 87 GLU A CA 1
ATOM 714 C C . GLU A 1 87 ? 21.690 -7.898 -20.230 1.00 95.25 87 GLU A C 1
ATOM 716 O O . GLU A 1 87 ? 20.873 -8.679 -20.734 1.00 95.25 87 GLU A O 1
ATOM 721 N N . PRO A 1 88 ? 21.926 -6.681 -20.759 1.00 96.38 88 PRO A N 1
ATOM 722 C CA . PRO A 1 88 ? 21.260 -6.218 -21.972 1.00 96.38 88 PRO A CA 1
ATOM 723 C C . PRO A 1 88 ? 21.696 -6.995 -23.214 1.00 96.38 88 PRO A C 1
ATOM 725 O O . PRO A 1 88 ? 22.882 -7.275 -23.410 1.00 96.38 88 PRO A O 1
ATOM 728 N N . GLU A 1 89 ? 20.744 -7.284 -24.099 1.00 96.81 89 GLU A N 1
ATOM 729 C CA . GLU A 1 89 ? 21.040 -7.753 -25.454 1.00 96.81 89 GLU A CA 1
ATOM 730 C C . GLU A 1 89 ? 21.526 -6.606 -26.372 1.00 96.81 89 GLU A C 1
ATOM 732 O O . GLU A 1 89 ? 21.448 -5.420 -26.042 1.00 96.81 89 GLU A O 1
ATOM 737 N N . ASP A 1 90 ? 22.043 -6.944 -27.562 1.00 94.56 90 ASP A N 1
ATOM 738 C CA . ASP A 1 90 ? 22.548 -5.959 -28.529 1.00 94.56 90 ASP A CA 1
ATOM 739 C C . ASP A 1 90 ? 21.459 -4.939 -28.925 1.00 94.56 90 ASP A C 1
ATOM 741 O O . ASP A 1 90 ? 20.533 -5.243 -29.679 1.00 94.56 90 ASP A O 1
ATOM 745 N N . GLY A 1 91 ? 21.627 -3.692 -28.474 1.00 94.88 91 GLY A N 1
ATOM 746 C CA . GLY A 1 91 ? 20.710 -2.581 -28.754 1.00 94.88 91 GLY A CA 1
ATOM 747 C C . GLY A 1 91 ? 19.645 -2.340 -27.681 1.00 94.88 91 GLY A C 1
ATOM 748 O O . GLY A 1 91 ? 18.860 -1.409 -27.841 1.00 94.88 91 GLY A O 1
ATOM 749 N N . GLU A 1 92 ? 19.647 -3.131 -26.610 1.00 96.44 92 GLU A N 1
ATOM 750 C CA . GLU A 1 92 ? 18.778 -2.995 -25.443 1.00 96.44 92 GLU A CA 1
ATOM 751 C C . GLU A 1 92 ? 19.412 -2.063 -24.391 1.00 96.44 92 GLU A C 1
ATOM 753 O O . GLU A 1 92 ? 20.631 -2.036 -24.190 1.00 96.44 92 GLU A O 1
ATOM 758 N N . THR A 1 93 ? 18.592 -1.271 -23.708 1.00 95.69 93 THR A N 1
ATOM 759 C CA . THR A 1 93 ? 18.987 -0.552 -22.489 1.00 95.69 93 THR A CA 1
ATOM 760 C C . THR A 1 93 ? 18.912 -1.471 -21.268 1.00 95.69 93 THR A C 1
ATOM 762 O O . THR A 1 93 ? 18.166 -2.441 -21.254 1.00 95.69 93 THR A O 1
ATOM 765 N N . VAL A 1 94 ? 19.621 -1.140 -20.184 1.00 95.31 94 VAL A N 1
ATOM 766 C CA . VAL A 1 94 ? 19.537 -1.903 -18.917 1.00 95.31 94 VAL A CA 1
ATOM 767 C C . VAL A 1 94 ? 18.094 -2.021 -18.414 1.00 95.31 94 VAL A C 1
ATOM 769 O O . VAL A 1 94 ? 17.653 -3.095 -18.019 1.00 95.31 94 VAL A O 1
ATOM 772 N N . LYS A 1 95 ? 17.321 -0.937 -18.515 1.00 96.06 95 LYS A N 1
ATOM 773 C CA . LYS A 1 95 ? 15.902 -0.920 -18.149 1.00 96.06 95 LYS A CA 1
ATOM 774 C C . LYS A 1 95 ? 15.062 -1.877 -18.999 1.00 96.06 95 LYS A C 1
ATOM 776 O O . LYS A 1 95 ? 14.232 -2.600 -18.458 1.00 96.06 95 LYS A O 1
ATOM 781 N N . GLU A 1 96 ? 15.266 -1.892 -20.316 1.00 97.19 96 GLU A N 1
ATOM 782 C CA . GLU A 1 96 ? 14.571 -2.832 -21.208 1.00 97.19 96 GLU A CA 1
ATOM 783 C C . GLU A 1 96 ? 14.944 -4.286 -20.884 1.00 97.19 96 GLU A C 1
ATOM 785 O O . GLU A 1 96 ? 14.052 -5.133 -20.835 1.00 97.19 96 GLU A O 1
ATOM 790 N N . ALA A 1 97 ? 16.212 -4.547 -20.543 1.00 97.62 97 ALA A N 1
ATOM 791 C CA . ALA A 1 97 ? 16.672 -5.863 -20.106 1.00 97.62 97 ALA A CA 1
ATOM 792 C C . ALA A 1 97 ? 15.965 -6.324 -18.824 1.00 97.62 97 ALA A C 1
ATOM 794 O O . ALA A 1 97 ? 15.513 -7.466 -18.760 1.00 97.62 97 ALA A O 1
ATOM 795 N N . HIS A 1 98 ? 15.793 -5.435 -17.836 1.00 97.81 98 HIS A N 1
ATOM 796 C CA . HIS A 1 98 ? 14.996 -5.724 -16.640 1.00 97.81 98 HIS A CA 1
ATOM 797 C C . HIS A 1 98 ? 13.548 -6.084 -17.003 1.00 97.81 98 HIS A C 1
ATOM 799 O O . HIS A 1 98 ? 13.070 -7.157 -16.641 1.00 97.81 98 HIS A O 1
ATOM 805 N N . PHE A 1 99 ? 12.852 -5.244 -17.778 1.00 97.69 99 PHE A N 1
ATOM 806 C CA . PHE A 1 99 ? 11.467 -5.528 -18.175 1.00 97.69 99 PHE A CA 1
ATOM 807 C C . PHE A 1 99 ? 11.327 -6.853 -18.939 1.00 97.69 99 PHE A C 1
ATOM 809 O O . PHE A 1 99 ? 10.352 -7.580 -18.735 1.00 97.69 99 PHE A O 1
ATOM 816 N N . ARG A 1 100 ? 12.304 -7.206 -19.783 1.00 97.44 100 ARG A N 1
ATOM 817 C CA . ARG A 1 100 ? 12.337 -8.487 -20.499 1.00 97.44 100 ARG A CA 1
ATOM 818 C C . ARG A 1 100 ? 12.543 -9.674 -19.556 1.00 97.44 100 ARG A C 1
ATOM 820 O O . ARG A 1 100 ? 11.761 -10.618 -19.628 1.00 97.44 100 ARG A O 1
ATOM 827 N N . GLU A 1 101 ? 13.569 -9.646 -18.706 1.00 97.38 101 GLU A N 1
ATOM 828 C CA . GLU A 1 101 ? 13.921 -10.757 -17.800 1.00 97.38 101 GLU A CA 1
ATOM 829 C C . GLU A 1 101 ? 12.845 -11.000 -16.729 1.00 97.38 101 GLU A C 1
ATOM 831 O O . GLU A 1 101 ? 12.558 -12.146 -16.390 1.00 97.38 101 GLU A O 1
ATOM 836 N N . PHE A 1 102 ? 12.187 -9.941 -16.247 1.00 97.50 102 PHE A N 1
ATOM 837 C CA . PHE A 1 102 ? 11.059 -10.047 -15.313 1.00 97.50 102 PHE A CA 1
ATOM 838 C C . PHE A 1 102 ? 9.717 -10.346 -16.019 1.00 97.50 102 PHE A C 1
ATOM 840 O O . PHE A 1 102 ? 8.707 -10.633 -15.366 1.00 97.50 102 PHE A O 1
ATOM 847 N N . GLU A 1 103 ? 9.703 -10.345 -17.357 1.00 97.81 103 GLU A N 1
ATOM 848 C CA . GLU A 1 103 ? 8.532 -10.526 -18.227 1.00 97.81 103 GLU A CA 1
ATOM 849 C C . GLU A 1 103 ? 7.386 -9.550 -17.888 1.00 97.81 103 GLU A C 1
ATOM 851 O O . GLU A 1 103 ? 6.232 -9.946 -17.692 1.00 97.81 103 GLU A O 1
ATOM 856 N N . LEU A 1 104 ? 7.721 -8.266 -17.781 1.00 98.00 104 LEU A N 1
ATOM 857 C CA . LEU A 1 104 ? 6.812 -7.177 -17.439 1.00 98.00 104 LEU A CA 1
ATOM 858 C C . LEU A 1 104 ? 6.592 -6.281 -18.665 1.00 98.00 104 LEU A C 1
ATOM 860 O O . LEU A 1 104 ? 7.471 -5.517 -19.053 1.00 98.00 104 LEU A O 1
ATOM 864 N N . PHE A 1 105 ? 5.411 -6.355 -19.288 1.00 97.12 105 PHE A N 1
ATOM 865 C CA . PHE A 1 105 ? 5.110 -5.619 -20.527 1.00 97.12 105 PHE A CA 1
ATOM 866 C C . PHE A 1 105 ? 4.055 -4.526 -20.346 1.00 97.12 105 PHE A C 1
ATOM 868 O O . PHE A 1 105 ? 3.892 -3.668 -21.217 1.00 97.12 105 PHE A O 1
ATOM 875 N N . ASN A 1 106 ? 3.287 -4.582 -19.261 1.00 98.12 106 ASN A N 1
ATOM 876 C CA . ASN A 1 106 ? 2.222 -3.637 -18.946 1.00 98.12 106 ASN A CA 1
ATOM 877 C C . ASN A 1 106 ? 1.886 -3.661 -17.443 1.00 98.12 106 ASN A C 1
ATOM 879 O O . ASN A 1 106 ? 2.367 -4.504 -16.683 1.00 98.12 106 ASN A O 1
ATOM 883 N N . LYS A 1 107 ? 1.001 -2.753 -17.022 1.00 98.25 107 LYS A N 1
ATOM 884 C CA . LYS A 1 107 ? 0.572 -2.626 -15.625 1.00 98.25 107 LYS A CA 1
ATOM 885 C C . LYS A 1 107 ? -0.187 -3.839 -15.075 1.00 98.25 107 LYS A C 1
ATOM 887 O O . LYS A 1 107 ? -0.107 -4.119 -13.882 1.00 98.25 107 LYS A O 1
ATOM 892 N N . GLN A 1 108 ? -0.888 -4.589 -15.930 1.00 98.12 108 GLN A N 1
ATOM 893 C CA . GLN A 1 108 ? -1.547 -5.827 -15.513 1.00 98.12 108 GLN A CA 1
ATOM 894 C C . GLN A 1 108 ? -0.523 -6.921 -15.198 1.00 98.12 108 GLN A C 1
ATOM 896 O O . GLN A 1 108 ? -0.732 -7.672 -14.247 1.00 98.12 108 GLN A O 1
ATOM 901 N N . ASP A 1 109 ? 0.594 -6.984 -15.930 1.00 98.25 109 ASP A N 1
ATOM 902 C CA . ASP A 1 109 ? 1.684 -7.911 -15.616 1.00 98.25 109 ASP A CA 1
ATOM 903 C C . ASP A 1 109 ? 2.281 -7.577 -14.243 1.00 98.25 109 ASP A C 1
ATOM 905 O O . ASP A 1 109 ? 2.362 -8.468 -13.397 1.00 98.25 109 ASP A O 1
ATOM 909 N N . ALA A 1 110 ? 2.589 -6.295 -13.990 1.00 98.38 110 ALA A N 1
ATOM 910 C CA . ALA A 1 110 ? 3.107 -5.821 -12.702 1.00 98.38 110 ALA A CA 1
ATOM 911 C C . ALA A 1 110 ? 2.177 -6.190 -11.544 1.00 98.38 110 ALA A C 1
ATOM 913 O O . ALA A 1 110 ? 2.619 -6.770 -10.554 1.00 98.38 110 ALA A O 1
ATOM 914 N N . TYR A 1 111 ? 0.873 -5.951 -11.688 1.00 98.31 111 TYR A N 1
ATOM 915 C CA . TYR A 1 111 ? -0.097 -6.362 -10.678 1.00 98.31 111 TYR A CA 1
ATOM 916 C C . TYR A 1 111 ? -0.163 -7.886 -10.507 1.00 98.31 111 TYR A C 1
ATOM 918 O O . TYR A 1 111 ? -0.108 -8.379 -9.385 1.00 98.31 111 TYR A O 1
ATOM 926 N N . SER A 1 112 ? -0.240 -8.645 -11.604 1.00 97.94 112 SER A N 1
ATOM 927 C CA . SER A 1 112 ? -0.404 -10.106 -11.560 1.00 97.94 112 SER A CA 1
ATOM 928 C C . SER A 1 112 ? 0.803 -10.858 -10.991 1.00 97.94 112 SER A C 1
ATOM 930 O O . SER A 1 112 ? 0.638 -11.961 -10.467 1.00 97.94 112 SER A O 1
ATOM 932 N N . LYS A 1 113 ? 2.002 -10.275 -11.111 1.00 98.50 113 LYS A N 1
ATOM 933 C CA . LYS A 1 113 ? 3.263 -10.807 -10.578 1.00 98.50 113 LYS A CA 1
ATOM 934 C C . LYS A 1 113 ? 3.590 -10.273 -9.177 1.00 98.50 113 LYS A C 1
ATOM 936 O O . LYS A 1 113 ? 4.476 -10.823 -8.536 1.00 98.50 113 LYS A O 1
ATOM 941 N N . SER A 1 114 ? 2.867 -9.262 -8.693 1.00 98.44 114 SER A N 1
ATOM 942 C CA . SER A 1 114 ? 2.983 -8.762 -7.320 1.00 98.44 114 SER A CA 1
ATOM 943 C C . SER A 1 114 ? 2.133 -9.587 -6.346 1.00 98.44 114 SER A C 1
ATOM 945 O O . SER A 1 114 ? 1.128 -10.194 -6.726 1.00 98.44 114 SER A O 1
ATOM 947 N N . ASN A 1 115 ? 2.482 -9.571 -5.060 1.00 98.00 115 ASN A N 1
ATOM 948 C CA . ASN A 1 115 ? 1.730 -10.252 -4.011 1.00 98.00 115 ASN A CA 1
ATOM 949 C C . ASN A 1 115 ? 1.394 -9.325 -2.837 1.00 98.00 115 ASN A C 1
ATOM 951 O O . ASN A 1 115 ? 2.270 -8.929 -2.069 1.00 98.00 115 ASN A O 1
ATOM 955 N N . VAL A 1 116 ? 0.100 -9.041 -2.648 1.00 97.88 116 VAL A N 1
ATOM 956 C CA . VAL A 1 116 ? -0.389 -8.339 -1.446 1.00 97.88 116 VAL A CA 1
ATOM 957 C C . VAL A 1 116 ? -0.220 -9.247 -0.223 1.00 97.88 116 VAL A C 1
ATOM 959 O O . VAL A 1 116 ? -0.790 -10.344 -0.186 1.00 97.88 116 VAL A O 1
ATOM 962 N N . GLN A 1 117 ? 0.537 -8.776 0.765 1.00 97.81 117 GLN A N 1
ATOM 963 C CA . GLN A 1 117 ? 0.866 -9.496 1.996 1.00 97.81 117 GLN A CA 1
ATOM 964 C C . GLN A 1 117 ? -0.179 -9.233 3.079 1.00 97.81 117 GLN A C 1
ATOM 966 O O . GLN A 1 117 ? -0.852 -10.152 3.551 1.00 97.81 117 GLN A O 1
ATOM 971 N N . SER A 1 118 ? -0.340 -7.963 3.446 1.00 98.25 118 SER A N 1
ATOM 972 C CA . SER A 1 118 ? -1.161 -7.545 4.577 1.00 98.25 118 SER A CA 1
ATOM 973 C C . SER A 1 118 ? -1.637 -6.099 4.435 1.00 98.25 118 SER A C 1
ATOM 975 O O . SER A 1 118 ? -1.228 -5.363 3.536 1.00 98.25 118 SER A O 1
ATOM 977 N N . VAL A 1 119 ? -2.555 -5.702 5.313 1.00 98.56 119 VAL A N 1
ATOM 978 C CA . VAL A 1 119 ? -2.938 -4.305 5.529 1.00 98.56 119 VAL A CA 1
ATOM 979 C C . VAL A 1 119 ? -2.492 -3.902 6.925 1.00 98.56 119 VAL A C 1
ATOM 981 O O . VAL A 1 119 ? -3.002 -4.431 7.911 1.00 98.56 119 VAL A O 1
ATOM 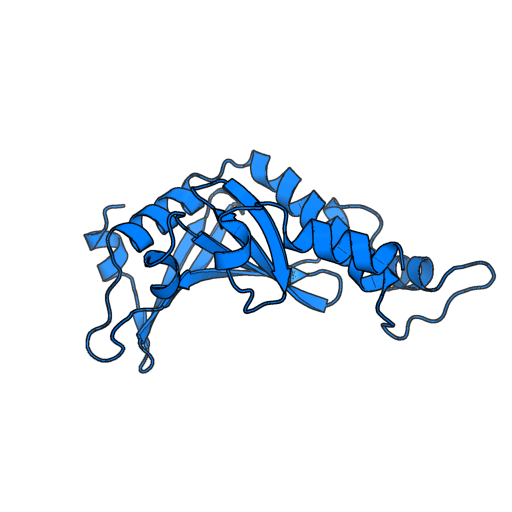984 N N . GLN A 1 120 ? -1.576 -2.950 7.017 1.00 98.38 120 GLN A N 1
ATOM 985 C CA . GLN A 1 120 ? -1.043 -2.436 8.267 1.00 98.38 120 GLN A CA 1
ATOM 986 C C . GLN A 1 120 ? -1.769 -1.159 8.691 1.00 98.38 120 GLN A C 1
ATOM 988 O O . GLN A 1 120 ? -2.004 -0.247 7.895 1.00 98.38 120 GLN A O 1
ATOM 993 N N . ILE A 1 121 ? -2.147 -1.095 9.968 1.00 98.44 121 ILE A N 1
ATOM 994 C CA . ILE A 1 121 ? -2.739 0.090 10.594 1.00 98.44 121 ILE A CA 1
ATOM 995 C C . ILE A 1 121 ? -2.069 0.289 11.946 1.00 98.44 121 ILE A C 1
ATOM 997 O O . ILE A 1 121 ? -2.214 -0.533 12.856 1.00 98.44 121 ILE A O 1
ATOM 1001 N N . SER A 1 122 ? -1.359 1.404 12.088 1.00 97.25 122 SER A N 1
ATOM 1002 C CA . SER A 1 122 ? -0.625 1.733 13.305 1.00 97.25 122 SER A CA 1
ATOM 1003 C C . SER A 1 122 ? -1.369 2.731 14.183 1.00 97.25 122 SER A C 1
ATOM 1005 O O . SER A 1 122 ? -1.913 3.720 13.691 1.00 97.25 122 SER A O 1
ATOM 1007 N N . TYR A 1 123 ? -1.338 2.518 15.502 1.00 97.31 123 TYR A N 1
ATOM 1008 C CA . TYR A 1 123 ? -1.775 3.521 16.472 1.00 97.31 123 TYR A CA 1
ATOM 1009 C C . TYR A 1 123 ? -1.003 4.842 16.336 1.00 97.31 123 TYR A C 1
ATOM 1011 O O . TYR A 1 123 ? -1.553 5.908 16.596 1.00 97.31 123 TYR A O 1
ATOM 1019 N N . GLU A 1 124 ? 0.258 4.816 15.894 1.00 96.06 124 GLU A N 1
ATOM 1020 C CA . GLU A 1 124 ? 1.028 6.049 15.679 1.00 96.06 124 GLU A CA 1
ATOM 1021 C C . GLU A 1 124 ? 0.338 6.981 14.669 1.00 96.06 124 GLU A C 1
ATOM 1023 O O . GLU A 1 124 ? 0.317 8.199 14.866 1.00 96.06 124 GLU A O 1
ATOM 1028 N N . SER A 1 125 ? -0.342 6.417 13.666 1.00 95.12 125 SER A N 1
ATOM 1029 C CA . SER A 1 125 ? -1.115 7.161 12.667 1.0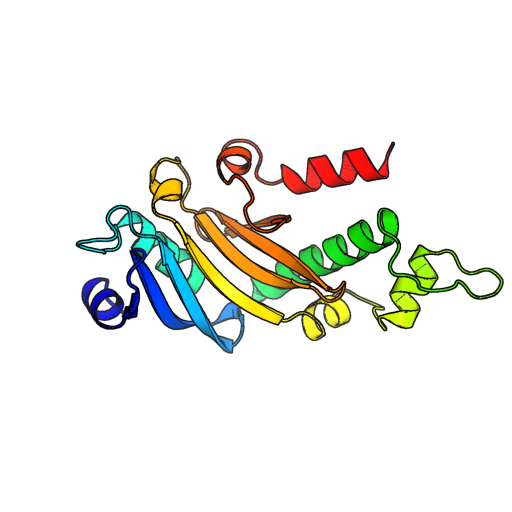0 95.12 125 SER A CA 1
ATOM 1030 C C . SER A 1 125 ? -2.356 7.847 13.249 1.00 95.12 125 SER A C 1
ATOM 1032 O O . SER A 1 125 ? -2.889 8.784 12.647 1.00 95.12 125 SER A O 1
ATOM 1034 N N . ASP A 1 126 ? -2.817 7.464 14.445 1.00 96.62 126 ASP A N 1
ATOM 1035 C CA . ASP A 1 126 ? -3.918 8.166 15.106 1.00 96.62 126 ASP A CA 1
ATOM 1036 C C . ASP A 1 126 ? -3.540 9.591 15.517 1.00 96.62 126 ASP A C 1
ATOM 1038 O O . ASP A 1 126 ? -4.433 10.437 15.611 1.00 96.62 126 ASP A O 1
ATOM 1042 N N . LYS A 1 127 ? -2.240 9.875 15.682 1.00 96.69 127 LYS A N 1
ATOM 1043 C CA . LYS A 1 127 ? -1.699 11.205 16.011 1.00 96.69 127 LYS A CA 1
ATOM 1044 C C . LYS A 1 127 ? -1.764 12.190 14.836 1.00 96.69 127 LYS A C 1
ATOM 1046 O O . LYS A 1 127 ? -1.630 13.391 15.061 1.00 96.69 127 LYS A O 1
ATOM 1051 N N . LEU A 1 128 ? -1.965 11.694 13.615 1.00 97.44 128 LEU A N 1
ATOM 1052 C CA . LEU A 1 128 ? -2.092 12.492 12.390 1.00 97.44 128 LEU A CA 1
ATOM 1053 C C . LEU A 1 128 ? -3.530 13.006 12.210 1.00 97.44 128 LEU A C 1
ATOM 1055 O O . LEU A 1 128 ? -4.449 12.525 12.875 1.00 97.44 128 LEU A O 1
ATOM 1059 N N . GLU A 1 129 ? -3.781 13.965 11.315 1.00 97.25 129 GLU A N 1
ATOM 1060 C CA . GLU A 1 129 ? -5.162 14.374 11.021 1.00 97.25 129 GLU A CA 1
ATOM 1061 C C . GLU A 1 129 ? -5.873 13.310 10.172 1.00 97.25 129 GLU A C 1
ATOM 1063 O O . GLU A 1 129 ? -7.026 12.955 10.447 1.00 97.25 129 GLU A O 1
ATOM 1068 N N . GLY A 1 130 ? -5.176 12.751 9.177 1.00 97.25 130 GLY A N 1
ATOM 1069 C CA . GLY A 1 130 ? -5.685 11.673 8.334 1.00 97.25 130 GLY A CA 1
ATOM 1070 C C . GLY A 1 130 ? -5.877 10.337 9.063 1.00 97.25 130 GLY A C 1
ATOM 1071 O O . GLY A 1 130 ? -5.304 10.070 10.122 1.00 97.25 130 GLY A O 1
ATOM 1072 N N . ARG A 1 131 ? -6.718 9.475 8.480 1.00 98.31 131 ARG A N 1
ATOM 1073 C CA . ARG A 1 131 ? -6.779 8.038 8.784 1.00 98.31 131 ARG A CA 1
ATOM 1074 C C . ARG A 1 131 ? -5.958 7.288 7.750 1.00 98.31 131 ARG A C 1
ATOM 1076 O O . ARG A 1 131 ? -6.282 7.397 6.569 1.00 98.31 131 ARG A O 1
ATOM 1083 N N . TYR A 1 132 ? -4.945 6.550 8.191 1.00 98.50 132 TYR A N 1
ATOM 1084 C CA . TYR A 1 132 ? -3.990 5.896 7.302 1.00 98.50 132 TYR A CA 1
ATOM 1085 C C . TYR A 1 132 ? -3.967 4.387 7.476 1.00 98.50 132 TYR A C 1
ATOM 1087 O O . TYR A 1 132 ? -3.996 3.898 8.605 1.00 98.50 132 TYR A O 1
ATOM 1095 N N . ALA A 1 133 ? -3.862 3.690 6.351 1.00 98.44 133 ALA A N 1
ATOM 1096 C CA . ALA A 1 133 ? -3.471 2.293 6.269 1.00 98.44 133 ALA A CA 1
ATOM 1097 C C . ALA A 1 133 ? -2.406 2.128 5.184 1.00 98.44 133 ALA A C 1
ATOM 1099 O O . ALA A 1 133 ? -2.368 2.901 4.225 1.00 98.44 133 ALA A O 1
ATOM 1100 N N . GLU A 1 134 ? -1.603 1.086 5.316 1.00 98.56 134 GLU A N 1
ATOM 1101 C CA . GLU A 1 134 ? -0.602 0.683 4.335 1.00 98.56 134 GLU A CA 1
ATOM 1102 C C . GLU A 1 134 ? -0.958 -0.715 3.840 1.00 98.56 134 GLU A C 1
ATOM 1104 O O . GLU A 1 134 ? -1.174 -1.627 4.634 1.00 98.56 134 GLU A O 1
ATOM 1109 N N . ILE A 1 135 ? -1.080 -0.890 2.530 1.00 98.38 135 ILE A N 1
ATOM 1110 C CA . ILE A 1 135 ? -1.234 -2.209 1.922 1.00 98.38 135 ILE A CA 1
ATOM 1111 C C . ILE A 1 135 ? 0.166 -2.665 1.528 1.00 98.38 135 ILE A C 1
ATOM 1113 O O . ILE A 1 135 ? 0.751 -2.109 0.602 1.00 98.38 135 ILE A O 1
ATOM 1117 N N . GLN A 1 136 ? 0.679 -3.662 2.239 1.00 98.31 136 GLN A N 1
ATOM 1118 C CA . GLN A 1 136 ? 2.007 -4.226 2.026 1.00 98.31 136 GLN A CA 1
ATOM 1119 C C . GLN A 1 136 ? 1.995 -5.121 0.789 1.00 98.31 136 GLN A C 1
ATOM 1121 O O . GLN A 1 136 ? 1.158 -6.028 0.678 1.00 98.31 136 GLN A O 1
ATOM 1126 N N . VAL A 1 137 ? 2.908 -4.869 -0.145 1.00 98.38 137 VAL A N 1
ATOM 1127 C CA . VAL A 1 137 ? 2.993 -5.589 -1.418 1.00 98.38 137 VAL A CA 1
ATOM 1128 C C . VAL A 1 137 ? 4.440 -5.968 -1.701 1.00 98.38 137 VAL A C 1
ATOM 1130 O O . VAL A 1 137 ? 5.302 -5.099 -1.759 1.00 98.38 137 VAL A O 1
ATOM 1133 N N . ASP A 1 138 ? 4.682 -7.257 -1.942 1.00 98.31 138 ASP A N 1
ATOM 1134 C CA . ASP A 1 138 ? 5.882 -7.686 -2.665 1.00 98.31 138 ASP A CA 1
ATOM 1135 C C . ASP A 1 138 ? 5.631 -7.364 -4.141 1.00 98.31 138 ASP A C 1
ATOM 1137 O O . ASP A 1 138 ? 4.750 -7.968 -4.763 1.00 98.31 138 ASP A O 1
ATOM 1141 N N . SER A 1 139 ? 6.316 -6.361 -4.680 1.00 98.06 139 SER A N 1
ATOM 1142 C CA . SER A 1 139 ? 6.135 -5.923 -6.058 1.00 98.06 139 SER A CA 1
ATOM 1143 C C . SER A 1 139 ? 6.760 -6.911 -7.045 1.00 98.06 139 SER A C 1
ATOM 1145 O O . SER A 1 139 ? 7.589 -7.753 -6.700 1.00 98.06 139 SER A O 1
ATOM 1147 N N . ALA A 1 140 ? 6.387 -6.791 -8.318 1.00 98.00 140 ALA A N 1
ATOM 1148 C CA . ALA A 1 140 ? 6.950 -7.620 -9.378 1.00 98.00 140 ALA A CA 1
ATOM 1149 C C . ALA A 1 140 ? 8.442 -7.351 -9.662 1.00 98.00 140 ALA A C 1
ATOM 1151 O O . ALA A 1 140 ? 9.041 -8.103 -10.425 1.00 98.00 140 ALA A O 1
ATOM 1152 N N . SER A 1 141 ? 9.027 -6.302 -9.079 1.00 96.56 141 SER A N 1
ATOM 1153 C CA . SER A 1 141 ? 10.462 -5.999 -9.133 1.00 96.56 141 SER A CA 1
ATOM 1154 C C . SER A 1 141 ? 11.223 -6.519 -7.898 1.00 96.56 141 SER A C 1
ATOM 1156 O O . SER A 1 141 ? 12.367 -6.131 -7.677 1.00 96.56 141 SER A O 1
ATOM 1158 N N . ASP A 1 142 ? 10.602 -7.405 -7.106 1.00 94.44 142 ASP A N 1
ATOM 1159 C CA . ASP A 1 142 ? 11.131 -7.988 -5.862 1.00 94.44 142 ASP A CA 1
ATOM 1160 C C . ASP A 1 142 ? 11.380 -6.975 -4.723 1.00 94.44 142 ASP A C 1
ATOM 1162 O O . ASP A 1 142 ? 12.165 -7.236 -3.806 1.00 94.44 142 ASP A O 1
ATOM 1166 N N . ASN A 1 143 ? 10.687 -5.833 -4.738 1.00 96.44 143 ASN A N 1
ATOM 1167 C CA . ASN A 1 143 ? 10.720 -4.860 -3.648 1.00 96.44 143 ASN A CA 1
ATOM 1168 C C . ASN A 1 143 ? 9.507 -5.020 -2.724 1.00 96.44 143 ASN A C 1
ATOM 1170 O O . ASN A 1 143 ? 8.392 -5.254 -3.183 1.00 96.44 143 ASN A O 1
ATOM 1174 N N . LEU A 1 144 ? 9.704 -4.837 -1.417 1.00 97.44 144 LEU A N 1
ATOM 1175 C CA . LEU A 1 144 ? 8.599 -4.707 -0.466 1.00 97.44 144 LEU A CA 1
ATOM 1176 C C . LEU A 1 144 ? 8.212 -3.229 -0.354 1.00 97.44 144 LEU A C 1
ATOM 1178 O O . LEU A 1 144 ? 9.030 -2.409 0.068 1.00 97.44 144 LEU A O 1
ATOM 1182 N N . ILE A 1 145 ? 6.974 -2.905 -0.723 1.00 98.31 145 ILE A N 1
ATOM 1183 C CA . ILE A 1 145 ? 6.446 -1.536 -0.723 1.00 98.31 145 ILE A CA 1
ATOM 1184 C C . ILE A 1 145 ? 5.143 -1.423 0.076 1.00 98.31 145 ILE A C 1
ATOM 1186 O O . ILE A 1 145 ? 4.369 -2.380 0.187 1.00 98.31 145 ILE A O 1
ATOM 1190 N N . SER A 1 146 ? 4.847 -0.202 0.514 1.00 98.25 146 SER A N 1
ATOM 1191 C CA . SER A 1 146 ? 3.575 0.201 1.110 1.00 98.25 146 SER A CA 1
ATOM 1192 C C . SER A 1 146 ? 2.745 1.006 0.110 1.00 98.25 146 SER A C 1
ATOM 1194 O O . SER A 1 146 ? 3.092 2.139 -0.220 1.00 98.25 146 SER A O 1
ATOM 1196 N N . ILE A 1 147 ? 1.590 0.491 -0.323 1.00 98.50 147 ILE A N 1
ATOM 1197 C CA . ILE A 1 147 ? 0.567 1.321 -0.984 1.00 98.50 147 ILE A CA 1
ATOM 1198 C C . ILE A 1 147 ? -0.226 2.063 0.092 1.00 98.50 147 ILE A C 1
ATOM 1200 O O . ILE A 1 147 ? -0.856 1.451 0.957 1.00 98.50 147 ILE A O 1
ATOM 1204 N N . ILE A 1 148 ? -0.244 3.389 0.017 1.00 98.44 148 ILE A N 1
ATOM 1205 C CA . ILE A 1 148 ? -0.763 4.246 1.080 1.00 98.44 148 ILE A CA 1
ATOM 1206 C C . ILE A 1 148 ? -2.231 4.572 0.834 1.00 98.44 148 ILE A C 1
ATOM 1208 O O . ILE A 1 148 ? -2.625 5.099 -0.212 1.00 98.44 148 ILE A O 1
ATOM 1212 N N . VAL A 1 149 ? -3.051 4.302 1.849 1.00 98.44 149 VAL A N 1
ATOM 1213 C CA . VAL A 1 149 ? -4.470 4.647 1.888 1.00 98.44 149 VAL A CA 1
ATOM 1214 C C . VAL A 1 149 ? -4.691 5.745 2.918 1.00 98.44 149 VAL A C 1
ATOM 1216 O O . VAL A 1 149 ? -4.453 5.535 4.102 1.00 98.44 149 VAL A O 1
ATOM 1219 N N . LYS A 1 150 ? -5.229 6.892 2.495 1.00 98.25 150 LYS A N 1
ATOM 1220 C CA . LYS A 1 150 ? -5.618 8.011 3.363 1.00 98.25 150 LYS A CA 1
ATOM 1221 C C . LYS A 1 150 ? -7.112 8.280 3.244 1.00 98.25 150 LYS A C 1
ATOM 1223 O O . LYS A 1 150 ? -7.624 8.560 2.162 1.00 98.25 150 LYS A O 1
ATOM 1228 N N . ASN A 1 151 ? -7.834 8.228 4.363 1.00 98.00 151 ASN A N 1
ATOM 1229 C CA . ASN A 1 151 ? -9.277 8.499 4.436 1.00 98.00 151 ASN A CA 1
ATOM 1230 C C . ASN A 1 151 ? -10.106 7.699 3.403 1.00 98.00 151 A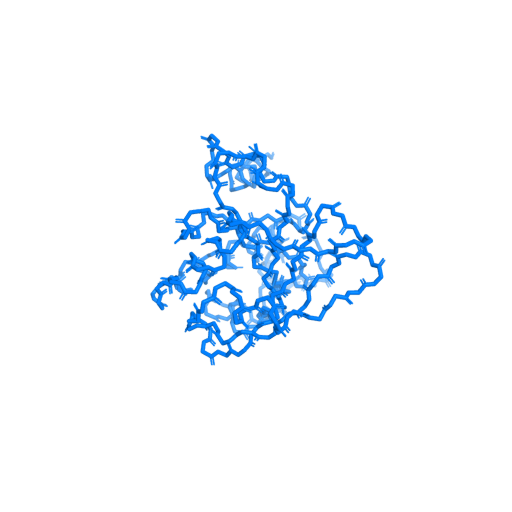SN A C 1
ATOM 1232 O O . ASN A 1 151 ? -11.019 8.246 2.776 1.00 98.00 151 ASN A O 1
ATOM 1236 N N . GLY A 1 152 ? -9.758 6.425 3.189 1.00 97.12 152 GLY A N 1
ATOM 1237 C CA . GLY A 1 152 ? -10.438 5.546 2.229 1.00 97.12 152 GLY A CA 1
ATOM 1238 C C . GLY A 1 152 ? -10.119 5.834 0.762 1.00 97.12 152 GLY A C 1
ATOM 1239 O O . GLY A 1 152 ? -10.917 5.498 -0.111 1.00 97.12 152 GLY A O 1
ATOM 1240 N N . LYS A 1 153 ? -8.981 6.473 0.480 1.00 97.56 153 LYS A N 1
ATOM 1241 C CA . LYS A 1 153 ? -8.460 6.684 -0.873 1.00 97.56 153 LYS A CA 1
ATOM 1242 C C . LYS A 1 153 ? -7.027 6.197 -0.954 1.00 97.56 153 LYS A C 1
ATOM 1244 O O . LYS A 1 153 ? -6.237 6.520 -0.077 1.00 97.56 153 LYS A O 1
ATOM 1249 N N . ILE A 1 154 ? -6.701 5.472 -2.012 1.00 98.25 154 ILE A N 1
ATOM 1250 C CA . ILE A 1 154 ? -5.312 5.190 -2.376 1.00 98.25 154 ILE A CA 1
ATOM 1251 C C . ILE A 1 154 ? -4.706 6.508 -2.863 1.00 98.25 154 ILE A C 1
ATOM 1253 O O . ILE A 1 154 ? -5.359 7.214 -3.640 1.00 98.25 154 ILE A O 1
ATOM 1257 N N . ILE A 1 155 ? -3.520 6.871 -2.382 1.00 97.69 155 ILE A N 1
ATOM 1258 C CA . ILE A 1 155 ? -2.908 8.172 -2.694 1.00 97.69 155 ILE A CA 1
ATOM 1259 C C . ILE A 1 155 ? -1.530 8.066 -3.349 1.00 97.69 155 ILE A C 1
ATOM 1261 O O . ILE A 1 155 ? -1.268 8.817 -4.283 1.00 97.69 155 ILE A O 1
ATOM 1265 N N . ASP A 1 156 ? -0.695 7.124 -2.915 1.00 98.12 156 ASP A N 1
ATOM 1266 C CA . ASP A 1 156 ? 0.681 6.945 -3.390 1.00 98.12 156 ASP A CA 1
ATOM 1267 C C . ASP A 1 156 ? 1.184 5.546 -2.984 1.00 98.12 156 ASP A C 1
ATOM 1269 O O . ASP A 1 156 ? 0.452 4.783 -2.343 1.00 98.12 156 ASP A O 1
ATOM 1273 N N . TYR A 1 157 ? 2.432 5.226 -3.315 1.00 98.25 157 TYR A N 1
ATOM 1274 C CA . TYR A 1 157 ? 3.203 4.163 -2.673 1.00 98.25 157 TYR A CA 1
ATOM 1275 C C . TYR A 1 157 ? 4.559 4.698 -2.202 1.00 98.25 157 TYR A C 1
ATOM 1277 O O . TYR A 1 157 ? 5.050 5.701 -2.724 1.00 98.25 157 TYR A O 1
ATOM 1285 N N . ASP A 1 158 ? 5.170 4.024 -1.238 1.00 97.50 158 ASP A N 1
ATOM 1286 C CA . ASP A 1 158 ? 6.547 4.276 -0.807 1.00 97.50 158 ASP A CA 1
ATOM 1287 C C . ASP A 1 158 ? 7.191 2.968 -0.321 1.00 97.50 158 ASP A C 1
ATOM 1289 O O . ASP A 1 158 ? 6.526 1.929 -0.280 1.00 97.50 158 ASP A O 1
ATOM 1293 N N . ASP A 1 159 ? 8.473 3.009 0.030 1.00 92.56 159 ASP A N 1
ATOM 1294 C CA . ASP A 1 159 ? 9.162 1.872 0.648 1.00 92.56 159 ASP A CA 1
ATOM 1295 C C . ASP A 1 159 ? 8.490 1.466 1.977 1.00 92.56 159 ASP A C 1
ATOM 1297 O O . ASP A 1 159 ? 7.872 2.289 2.665 1.00 92.56 159 ASP A O 1
ATOM 1301 N N . ASP A 1 160 ? 8.638 0.196 2.368 1.00 87.00 160 ASP A N 1
ATOM 1302 C CA . ASP A 1 160 ? 8.177 -0.273 3.680 1.00 87.00 160 ASP A CA 1
ATOM 1303 C C . ASP A 1 160 ? 8.774 0.562 4.831 1.00 87.00 160 ASP A C 1
ATOM 1305 O O . ASP A 1 160 ? 9.962 0.904 4.852 1.00 87.00 160 ASP A O 1
ATOM 1309 N N . GLY A 1 161 ? 7.934 0.887 5.816 1.00 81.69 161 GLY A N 1
ATOM 1310 C CA . GLY A 1 161 ? 8.302 1.738 6.947 1.00 81.69 161 GLY A CA 1
ATOM 1311 C C . GLY A 1 161 ? 8.319 3.241 6.642 1.00 81.69 161 GLY A C 1
ATOM 1312 O O . GLY A 1 161 ? 8.970 3.999 7.372 1.00 81.69 161 GLY A O 1
ATOM 1313 N N . THR A 1 162 ? 7.622 3.683 5.591 1.00 89.88 162 THR A N 1
ATOM 1314 C CA . THR A 1 162 ? 7.455 5.105 5.258 1.00 89.88 162 THR A CA 1
ATOM 1315 C C . THR A 1 162 ? 6.888 5.929 6.419 1.00 89.88 162 THR A C 1
ATOM 1317 O O . THR A 1 162 ? 6.108 5.459 7.252 1.00 89.88 162 THR A O 1
ATOM 1320 N N . ASN A 1 163 ? 7.267 7.209 6.484 1.00 94.00 163 ASN A N 1
ATOM 1321 C CA . ASN A 1 163 ? 6.695 8.122 7.462 1.00 94.00 163 ASN A CA 1
ATOM 1322 C C . ASN A 1 163 ? 5.406 8.752 6.918 1.00 94.00 163 ASN A C 1
ATOM 1324 O O . ASN A 1 163 ? 5.427 9.676 6.104 1.00 94.00 163 ASN A O 1
ATOM 1328 N N . LEU A 1 164 ? 4.269 8.277 7.427 1.00 96.81 164 LEU A N 1
ATOM 1329 C CA . LEU A 1 164 ? 2.937 8.705 6.995 1.00 96.81 164 LEU A CA 1
ATOM 1330 C C . LEU A 1 164 ? 2.656 10.206 7.208 1.00 96.81 164 LEU A C 1
ATOM 1332 O O . LEU A 1 164 ? 1.756 10.753 6.567 1.00 96.81 164 LEU A O 1
ATOM 1336 N N . ASP A 1 165 ? 3.417 10.897 8.067 1.00 96.88 165 ASP A N 1
ATOM 1337 C CA . ASP A 1 165 ? 3.276 12.345 8.269 1.00 96.88 165 ASP A CA 1
ATOM 1338 C C . ASP A 1 165 ? 3.607 13.171 7.007 1.00 96.88 165 ASP A C 1
ATOM 1340 O O . ASP A 1 165 ? 3.061 14.265 6.825 1.00 96.88 165 ASP A O 1
ATOM 1344 N N . TRP A 1 166 ? 4.417 12.631 6.089 1.00 96.81 166 TRP A N 1
ATOM 1345 C CA . TRP A 1 166 ? 4.773 13.280 4.827 1.00 96.81 166 TRP A CA 1
ATOM 1346 C C . TRP A 1 166 ? 3.556 13.484 3.919 1.00 96.81 166 TRP A C 1
ATOM 1348 O O . TRP A 1 166 ? 3.490 14.468 3.180 1.00 96.81 166 TRP A O 1
ATOM 1358 N N . PHE A 1 167 ? 2.539 12.631 4.063 1.00 97.50 167 PHE A N 1
ATOM 1359 C CA . PHE A 1 167 ? 1.329 12.631 3.243 1.00 97.50 167 PHE A CA 1
ATOM 1360 C C . PHE A 1 167 ? 0.204 13.515 3.799 1.00 97.50 167 PHE A C 1
ATOM 1362 O O . PHE A 1 167 ? -0.859 13.636 3.182 1.00 97.50 167 PHE A O 1
ATOM 1369 N N . GLU A 1 168 ? 0.401 14.175 4.948 1.00 96.38 168 GLU A N 1
ATOM 1370 C CA . GLU A 1 168 ? -0.607 15.069 5.536 1.00 96.38 168 GLU A CA 1
ATOM 1371 C C . GLU A 1 168 ? -0.885 16.272 4.629 1.00 96.38 168 GLU A C 1
ATOM 1373 O O . GLU A 1 168 ? -2.048 16.609 4.386 1.00 96.38 168 GLU A O 1
ATOM 1378 N N . THR A 1 169 ? 0.181 16.872 4.091 1.00 94.94 169 THR A N 1
ATOM 1379 C CA . THR A 1 169 ? 0.112 18.091 3.267 1.00 94.94 169 THR A CA 1
ATOM 1380 C C . THR A 1 169 ? 0.330 17.852 1.775 1.00 94.94 169 THR A C 1
ATOM 1382 O O . THR A 1 169 ? -0.154 18.653 0.974 1.00 94.94 169 THR A O 1
ATOM 1385 N N . ASP A 1 170 ? 0.999 16.760 1.400 1.00 97.00 170 ASP A N 1
ATOM 1386 C CA . ASP A 1 170 ? 1.246 16.370 0.012 1.00 97.00 170 ASP A CA 1
ATOM 1387 C C . ASP A 1 170 ? 0.938 14.880 -0.177 1.00 97.00 170 ASP A C 1
ATOM 1389 O O . ASP A 1 170 ? 1.737 14.015 0.160 1.00 97.00 170 ASP A O 1
ATOM 1393 N N . GLU A 1 171 ? -0.241 14.569 -0.719 1.00 97.38 171 GLU A N 1
ATOM 1394 C CA . GLU A 1 171 ? -0.665 13.183 -0.960 1.00 97.38 171 GLU A CA 1
ATOM 1395 C C . GLU A 1 171 ? 0.189 12.460 -2.017 1.00 97.38 171 GLU A C 1
ATOM 1397 O O . GLU A 1 171 ? 0.092 11.245 -2.102 1.00 97.38 171 GLU A O 1
ATOM 1402 N N . GLN A 1 172 ? 1.016 13.181 -2.786 1.00 96.88 172 GLN A N 1
ATOM 1403 C CA . GLN A 1 172 ? 1.929 12.636 -3.802 1.00 96.88 172 GLN A CA 1
ATOM 1404 C C . GLN A 1 172 ? 3.400 12.846 -3.415 1.00 96.88 172 GLN A C 1
ATOM 1406 O O . GLN A 1 172 ? 4.267 13.012 -4.278 1.00 96.88 172 GLN A O 1
ATOM 1411 N N . TYR A 1 173 ? 3.691 12.917 -2.114 1.00 97.62 173 TYR A N 1
ATOM 1412 C CA . TYR A 1 173 ? 5.033 13.211 -1.623 1.00 97.62 173 TYR A CA 1
ATOM 1413 C C . TYR A 1 173 ? 6.088 12.250 -2.191 1.00 97.62 173 TYR A C 1
ATOM 1415 O O . TYR A 1 173 ? 7.113 12.703 -2.713 1.00 97.62 173 TYR A O 1
ATOM 1423 N N . ALA A 1 174 ? 5.839 10.940 -2.117 1.00 97.69 174 ALA A N 1
ATOM 1424 C CA . ALA A 1 174 ? 6.803 9.930 -2.540 1.00 97.69 174 ALA A CA 1
ATOM 1425 C C . ALA A 1 174 ? 6.959 9.928 -4.067 1.00 97.69 174 ALA A C 1
ATOM 1427 O O . ALA A 1 174 ? 8.089 9.946 -4.564 1.00 97.69 174 ALA A O 1
ATOM 1428 N N . HIS A 1 175 ? 5.861 10.071 -4.813 1.00 97.69 175 HIS A N 1
ATOM 1429 C CA . HIS A 1 175 ? 5.900 10.303 -6.260 1.00 97.69 175 HIS A CA 1
ATOM 1430 C C . HIS A 1 175 ? 6.786 11.500 -6.631 1.00 97.69 175 HIS A C 1
ATOM 1432 O O . HIS A 1 175 ? 7.695 11.395 -7.458 1.00 97.69 175 HIS A O 1
ATOM 1438 N N . ASN A 1 176 ? 6.596 12.640 -5.964 1.00 97.31 176 ASN A N 1
ATOM 1439 C CA . ASN A 1 176 ? 7.391 13.844 -6.200 1.00 97.31 176 ASN A CA 1
ATOM 1440 C C . ASN A 1 176 ? 8.885 13.634 -5.892 1.00 97.31 176 ASN A C 1
ATOM 1442 O O . ASN A 1 176 ? 9.739 14.261 -6.526 1.00 97.31 176 ASN A O 1
ATOM 1446 N N . CYS A 1 177 ? 9.221 12.776 -4.927 1.00 95.88 177 CYS A N 1
ATOM 1447 C CA . CYS A 1 177 ? 10.598 12.376 -4.640 1.00 95.88 177 CYS A CA 1
ATOM 1448 C C . CYS A 1 177 ? 11.178 11.496 -5.756 1.00 95.88 177 CYS A C 1
ATOM 1450 O O . CYS A 1 177 ? 12.258 11.811 -6.260 1.00 95.88 177 CYS A O 1
ATOM 1452 N N . ARG A 1 178 ? 10.445 10.476 -6.221 1.00 96.62 178 ARG A N 1
ATOM 1453 C CA . ARG A 1 178 ? 10.863 9.615 -7.343 1.00 96.62 178 ARG A CA 1
ATOM 1454 C C . ARG A 1 178 ? 11.108 10.405 -8.626 1.00 96.62 178 ARG A C 1
ATOM 1456 O O . ARG A 1 178 ? 12.139 10.236 -9.273 1.00 96.62 178 ARG A O 1
ATOM 1463 N N . ILE A 1 179 ? 10.217 11.342 -8.956 1.00 96.25 179 ILE A N 1
ATOM 1464 C CA . ILE A 1 179 ? 10.362 12.216 -10.130 1.00 96.25 179 ILE A CA 1
ATOM 1465 C C . ILE A 1 179 ? 11.630 13.073 -10.048 1.00 96.25 179 ILE A C 1
ATOM 1467 O O . ILE A 1 179 ? 12.267 13.308 -11.072 1.00 96.25 179 ILE A O 1
ATOM 1471 N N . LYS A 1 180 ? 12.021 13.554 -8.861 1.00 95.44 180 LYS A N 1
ATOM 1472 C CA . LYS A 1 180 ? 13.278 14.306 -8.711 1.00 95.44 180 LYS A CA 1
ATOM 1473 C C . LYS A 1 180 ? 14.478 13.420 -9.018 1.00 95.44 180 LYS A C 1
ATOM 1475 O O . LYS A 1 180 ? 15.296 13.820 -9.833 1.00 95.44 180 LYS A O 1
ATOM 1480 N N . VAL A 1 181 ? 14.522 12.215 -8.448 1.00 94.31 181 VAL A N 1
ATOM 1481 C CA . VAL A 1 181 ? 15.615 11.253 -8.669 1.00 94.31 181 VAL A CA 1
ATOM 1482 C C . VAL A 1 181 ? 15.761 10.895 -10.150 1.00 94.31 181 VAL A C 1
ATOM 1484 O O . VAL A 1 181 ? 16.872 10.866 -10.659 1.00 94.31 181 VAL A O 1
ATOM 1487 N N . MET A 1 182 ? 14.657 10.683 -10.874 1.00 89.44 182 MET A N 1
ATOM 1488 C CA . MET A 1 182 ? 14.707 10.339 -12.305 1.00 89.44 182 MET A CA 1
ATOM 1489 C C . MET A 1 182 ? 15.143 11.492 -13.226 1.00 89.44 182 MET A C 1
ATOM 1491 O O . MET A 1 182 ? 15.429 11.257 -14.399 1.00 89.44 182 MET A O 1
ATOM 1495 N N . ASN A 1 183 ? 15.146 12.735 -12.735 1.00 89.62 183 ASN A N 1
ATOM 1496 C CA . ASN A 1 183 ? 15.511 13.926 -13.511 1.00 89.62 183 ASN A CA 1
ATOM 1497 C C . ASN A 1 183 ? 16.909 14.479 -13.173 1.00 89.62 183 ASN A C 1
ATOM 1499 O O . ASN A 1 183 ? 17.303 15.494 -13.757 1.00 89.62 183 ASN A O 1
ATOM 1503 N N . GLU A 1 184 ? 17.623 13.866 -12.226 1.00 75.00 184 GLU A N 1
ATOM 1504 C CA . GLU A 1 184 ? 19.007 14.201 -11.854 1.00 75.00 184 GLU A CA 1
ATOM 1505 C C . GLU A 1 184 ? 20.032 13.463 -12.728 1.00 75.00 184 GLU A C 1
ATOM 1507 O O . GLU A 1 184 ? 21.041 14.114 -13.099 1.00 75.00 184 GLU A O 1
#

Radius of gyration: 17.87 Å; chains: 1; bounding box: 42×31×56 Å

Sequence (184 aa):
MTKQEFENKINWDTYGIGYVDVYLPLFDREVVFELFSEDSKNPSITDKMYATVEDVLKLQPNSIEQIEDLLWEECDFSFTVGDYGCEPEDGETVKEAHFREFELFNKQDAYSKSNVQSVQISYESDKLEGRYAEIQVDSASDNLISIIVKNGKIIDYDDDGTNLDWFETDEQYAHNCRIKVMNE

Secondary structure (DSSP, 8-state):
--HHHHHTT-EE-TTSEEEEEEEEGGGTEEEEEEEE-S-SSS----HHHHHHHHHHHT--GGGHHHHHHHHHHHHHHHHHH---S-PPPTT--HHHHHHHHTT--SHHHHHHH-EEEEEEEEGGGGGSSS-EEEEEEE-TTS-EEEEEEETTEEEEEEETT--GGGGTT-TTHHHHHHHHHHT-